Protein AF-A0A9D4SXP1-F1 (afdb_monomer_lite)

pLDDT: mean 72.55, std 22.37, range [32.75, 98.44]

Sequence (225 aa):
MRQQRKPPKERTQSACLQAHQIPDQDAAQSSTVEDSGAGPLAAADLESDLAEMEGGYTSCSPTAGTGALGASGKPAVEVQHLRDVIATQRNEIDRLKYECEVLQEQLLQTKTEMHLSHRENRRLTARLEEKENRTFCIEHFKHSDEDVRAYTGLPTYRHFQALMTYLNPGKNGINVSRSAGIKASGGRRRKLTAENELFLVLQKALDVGQYNWCPHQELQLPFKP

Secondary structure (DSSP, 8-state):
---PPPPPPP--------------------------------------------------------------S-HHHHHHHHHHHHHHHHHHHHHHHHHHHHHHHHHHHHHHHHHHHHHHHHHHHHHHHHHHHHS--GGGGTT-HHHHHHHH--SSHHHHHHHHHHH---GGG-TT-TTTTS---SPPPP-S-HHHHHHHHHHHHHHHHHH--------------

Structure (mmCIF, N/CA/C/O backbone):
data_AF-A0A9D4SXP1-F1
#
_entry.id   AF-A0A9D4SXP1-F1
#
loop_
_atom_site.group_PDB
_atom_site.id
_atom_site.type_symbol
_atom_site.label_atom_id
_atom_site.label_alt_id
_atom_site.label_comp_id
_atom_site.label_asym_id
_atom_site.label_entity_id
_atom_site.label_seq_id
_atom_site.pdbx_PDB_ins_code
_atom_site.Cartn_x
_atom_site.Cartn_y
_atom_site.Cartn_z
_atom_site.occupancy
_atom_site.B_iso_or_equiv
_atom_site.auth_seq_id
_atom_site.auth_comp_id
_atom_site.auth_asym_id
_atom_site.auth_atom_id
_atom_site.pdbx_PDB_model_num
ATOM 1 N N . MET A 1 1 ? 10.977 47.832 36.731 1.00 47.97 1 MET A N 1
ATOM 2 C CA . MET A 1 1 ? 11.425 46.633 37.474 1.00 47.97 1 MET A CA 1
ATOM 3 C C . MET A 1 1 ? 11.179 45.403 36.609 1.00 47.97 1 MET A C 1
ATOM 5 O O . MET A 1 1 ? 10.029 45.121 36.303 1.00 47.97 1 MET A O 1
ATOM 9 N N . ARG A 1 2 ? 12.230 44.735 36.115 1.00 50.56 2 ARG A N 1
ATOM 10 C CA . ARG A 1 2 ? 12.091 43.544 35.258 1.00 50.56 2 ARG A CA 1
ATOM 11 C C . ARG A 1 2 ? 11.957 42.309 36.148 1.00 50.56 2 ARG A C 1
ATOM 13 O O . ARG A 1 2 ? 12.860 42.024 36.927 1.00 50.56 2 ARG A O 1
ATOM 20 N N . GLN A 1 3 ? 10.826 41.612 36.055 1.00 61.59 3 GLN A N 1
ATOM 21 C CA . GLN A 1 3 ? 10.601 40.366 36.785 1.00 61.59 3 GLN A CA 1
ATOM 22 C C . GLN A 1 3 ? 11.514 39.276 36.212 1.00 61.59 3 GLN A C 1
ATOM 24 O O . GLN A 1 3 ? 11.336 38.845 35.073 1.00 61.59 3 GLN A O 1
ATOM 29 N N . GLN A 1 4 ? 12.505 38.847 36.992 1.00 62.75 4 GLN A N 1
ATOM 30 C CA . GLN A 1 4 ? 13.298 37.669 36.660 1.00 62.75 4 GLN A CA 1
ATOM 31 C C . GLN A 1 4 ? 12.460 36.410 36.899 1.00 62.75 4 GLN A C 1
ATOM 33 O O . GLN A 1 4 ? 11.908 36.206 37.981 1.00 62.75 4 GLN A O 1
ATOM 38 N N . ARG A 1 5 ? 12.355 35.560 35.875 1.00 74.56 5 ARG A N 1
ATOM 39 C CA . ARG A 1 5 ? 11.734 34.238 35.987 1.00 74.56 5 ARG A CA 1
ATOM 40 C C . ARG A 1 5 ? 12.749 33.244 36.550 1.00 74.56 5 ARG A C 1
ATOM 42 O O . ARG A 1 5 ? 13.892 33.215 36.108 1.00 74.56 5 ARG A O 1
ATOM 49 N N . LYS A 1 6 ? 12.312 32.433 37.517 1.00 72.38 6 LYS A N 1
ATOM 50 C CA . LYS A 1 6 ? 13.120 31.359 38.115 1.00 72.38 6 LYS A CA 1
ATOM 51 C C . LYS A 1 6 ? 13.314 30.201 37.117 1.00 72.38 6 LYS A C 1
ATOM 53 O O . LYS A 1 6 ? 12.377 29.915 36.367 1.00 72.38 6 LYS A O 1
ATOM 58 N N . PRO A 1 7 ? 14.480 29.530 37.118 1.00 74.88 7 PRO A N 1
ATOM 59 C CA . PRO A 1 7 ? 14.756 28.405 36.229 1.00 74.88 7 PRO A CA 1
ATOM 60 C C . PRO A 1 7 ? 14.003 27.119 36.641 1.00 74.88 7 PRO A C 1
ATOM 62 O O . PRO A 1 7 ? 13.540 27.017 37.784 1.00 74.88 7 PRO A O 1
ATOM 65 N N . PRO A 1 8 ? 13.858 26.138 35.726 1.00 68.19 8 PRO A N 1
ATOM 66 C CA . PRO A 1 8 ? 13.140 24.888 35.978 1.00 68.19 8 PRO A CA 1
ATOM 67 C C . PRO A 1 8 ? 13.909 23.971 36.939 1.00 68.19 8 PRO A C 1
ATOM 69 O O . PRO A 1 8 ? 15.125 23.844 36.838 1.00 68.19 8 PRO A O 1
ATOM 72 N N . LYS A 1 9 ? 13.195 23.294 37.849 1.00 72.56 9 LYS A N 1
ATOM 73 C CA . LYS A 1 9 ? 13.762 22.228 38.691 1.00 72.56 9 LYS A CA 1
ATOM 74 C C . LYS A 1 9 ? 13.985 20.970 37.851 1.00 72.56 9 LYS A C 1
ATOM 76 O O . LYS A 1 9 ? 13.021 20.402 37.339 1.00 72.56 9 LYS A O 1
ATOM 81 N N . GLU A 1 10 ? 15.234 20.526 37.759 1.00 64.81 10 GLU A N 1
ATOM 82 C CA . GLU A 1 10 ? 15.579 19.205 37.239 1.00 64.81 10 GLU A CA 1
ATOM 83 C C . GLU A 1 10 ? 15.002 18.115 38.147 1.00 64.81 10 GLU A C 1
ATOM 85 O O . GLU A 1 10 ? 15.110 18.162 39.374 1.00 64.81 10 GLU A O 1
ATOM 90 N N . ARG A 1 11 ? 14.333 17.142 37.526 1.00 60.41 11 ARG A N 1
ATOM 91 C CA . ARG A 1 11 ? 13.764 15.979 38.199 1.00 60.41 11 ARG A CA 1
ATOM 92 C C . ARG A 1 11 ? 14.786 14.852 38.134 1.00 60.41 11 ARG A C 1
ATOM 94 O O . ARG A 1 11 ? 14.993 14.269 37.074 1.00 60.41 11 ARG A O 1
ATOM 101 N N . THR A 1 12 ? 15.394 14.553 39.274 1.00 53.31 12 THR A N 1
ATOM 102 C CA . THR A 1 12 ? 16.267 13.399 39.494 1.00 53.31 12 THR A CA 1
ATOM 103 C C . THR A 1 12 ? 15.526 12.112 39.122 1.00 53.31 12 THR A C 1
ATOM 105 O O . THR A 1 12 ? 14.466 11.817 39.679 1.00 53.31 12 THR A O 1
ATOM 108 N N . GLN A 1 13 ? 16.054 11.361 38.156 1.00 48.38 13 GLN A N 1
ATOM 109 C CA . GLN A 1 13 ? 15.605 10.002 37.870 1.00 48.38 13 GLN A CA 1
ATOM 110 C C . GLN A 1 13 ? 16.306 9.062 38.855 1.00 48.38 13 GLN A C 1
ATOM 112 O O . GLN A 1 13 ? 17.517 8.869 38.778 1.00 48.38 13 GLN A O 1
ATOM 117 N N . SER A 1 14 ? 15.554 8.510 39.808 1.00 48.44 14 SER A N 1
ATOM 118 C CA . SER A 1 14 ? 16.028 7.398 40.631 1.00 48.44 14 SER A CA 1
ATOM 119 C C . SER A 1 14 ? 16.072 6.133 39.786 1.00 48.44 14 SER A C 1
ATOM 121 O O . SER A 1 14 ? 15.050 5.677 39.275 1.00 48.44 14 SER A O 1
ATOM 123 N N . ALA A 1 15 ? 17.273 5.577 39.674 1.00 47.47 15 ALA A N 1
ATOM 124 C CA . ALA A 1 15 ? 17.520 4.221 39.230 1.00 47.47 15 ALA A CA 1
ATOM 125 C C . ALA A 1 15 ? 16.858 3.222 40.193 1.00 47.47 15 ALA A C 1
ATOM 127 O O . ALA A 1 15 ? 17.024 3.332 41.408 1.00 47.47 15 ALA A O 1
ATOM 128 N N . CYS A 1 16 ? 16.157 2.230 39.645 1.00 40.78 16 CYS A N 1
ATOM 129 C CA . CYS A 1 16 ? 15.854 0.991 40.348 1.00 40.78 16 CYS A CA 1
ATOM 130 C C . CYS A 1 16 ? 16.319 -0.188 39.481 1.00 40.78 16 CYS A C 1
ATOM 132 O O . CYS A 1 16 ? 15.743 -0.488 38.438 1.00 40.78 16 CYS A O 1
ATOM 134 N N . LEU A 1 17 ? 17.456 -0.732 39.914 1.00 41.34 17 LEU A N 1
ATOM 135 C CA . LEU A 1 17 ? 17.942 -2.117 39.871 1.00 41.34 17 LEU A CA 1
ATOM 136 C C . LEU A 1 17 ? 16.862 -3.156 39.484 1.00 41.34 17 LEU A C 1
ATOM 138 O O . LEU A 1 17 ? 15.771 -3.146 40.037 1.00 41.34 17 LEU A O 1
ATOM 142 N N . GLN A 1 18 ? 17.056 -3.921 38.405 1.00 41.59 18 GLN A N 1
ATOM 143 C CA . GLN A 1 18 ? 17.790 -5.200 38.272 1.00 41.59 18 GLN A CA 1
ATOM 144 C C . GLN A 1 18 ? 16.943 -6.466 3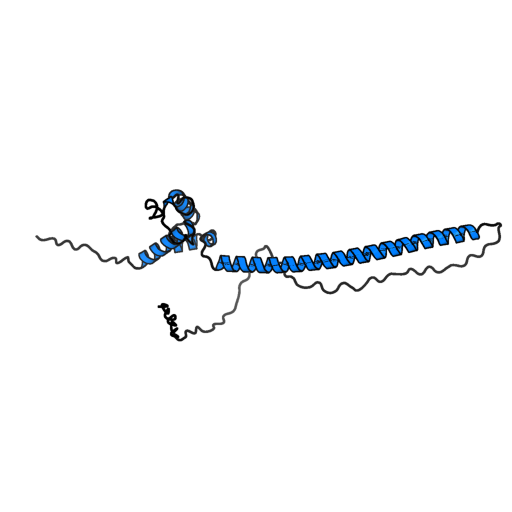8.502 1.00 41.59 18 GLN A C 1
ATOM 146 O O . GLN A 1 18 ? 16.258 -6.607 39.505 1.00 41.59 18 GLN A O 1
ATOM 151 N N . ALA A 1 19 ? 17.184 -7.405 37.576 1.00 37.84 19 ALA A N 1
ATOM 152 C CA . ALA A 1 19 ? 17.156 -8.863 37.689 1.00 37.84 19 ALA A CA 1
ATOM 153 C C . ALA A 1 19 ? 15.799 -9.583 37.789 1.00 37.84 19 ALA A C 1
ATOM 155 O O . ALA A 1 19 ? 15.177 -9.620 38.838 1.00 37.84 19 ALA A O 1
ATOM 156 N N . HIS A 1 20 ? 15.463 -10.328 36.728 1.00 39.47 20 HIS A N 1
ATOM 157 C CA . HIS A 1 20 ? 15.274 -11.774 36.863 1.00 39.47 20 HIS A CA 1
ATOM 158 C C . HIS A 1 20 ? 15.681 -12.509 35.578 1.00 39.47 20 HIS A C 1
ATOM 160 O O . HIS A 1 20 ? 15.214 -12.206 34.484 1.00 39.47 20 HIS A O 1
ATOM 166 N N . GLN A 1 21 ? 16.611 -13.446 35.763 1.00 41.25 21 GLN A N 1
ATO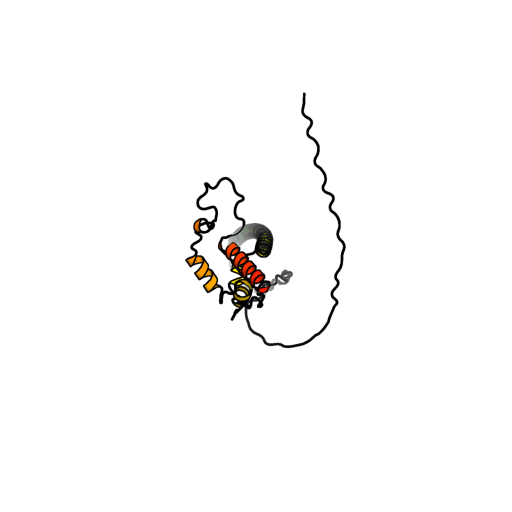M 167 C CA . GLN A 1 21 ? 17.020 -14.501 34.840 1.00 41.25 21 GLN A CA 1
ATOM 168 C C . GLN A 1 21 ? 15.925 -15.575 34.778 1.00 41.25 21 GLN A C 1
ATOM 170 O O . GLN A 1 21 ? 15.333 -15.886 35.812 1.00 41.25 21 GLN A O 1
ATOM 175 N N . ILE A 1 22 ? 15.721 -16.188 33.611 1.00 36.31 22 ILE A N 1
ATOM 176 C CA . ILE A 1 22 ? 15.079 -17.504 33.471 1.00 36.31 22 ILE A CA 1
ATOM 177 C C . ILE A 1 22 ? 15.960 -18.331 32.511 1.00 36.31 22 ILE A C 1
ATOM 179 O O . ILE A 1 22 ? 16.408 -17.770 31.510 1.00 36.31 22 ILE A O 1
ATOM 183 N N . PRO A 1 23 ? 16.277 -19.596 32.850 1.00 46.84 23 PRO A N 1
ATOM 184 C CA . PRO A 1 23 ? 17.309 -20.395 32.192 1.00 46.84 23 PRO A CA 1
ATOM 185 C C . PRO A 1 23 ? 16.832 -21.140 30.940 1.00 46.84 23 PRO A C 1
ATOM 187 O O . PRO A 1 23 ? 15.643 -21.412 30.769 1.00 46.84 23 PRO A O 1
ATOM 190 N N . ASP A 1 24 ? 17.825 -21.512 30.132 1.00 37.34 24 ASP A N 1
ATOM 191 C CA . ASP A 1 24 ? 17.777 -22.444 29.006 1.00 37.34 24 ASP A CA 1
ATOM 192 C C . ASP A 1 24 ? 17.096 -23.776 29.352 1.00 37.34 24 ASP A C 1
ATOM 194 O O . ASP A 1 24 ? 17.393 -24.381 30.386 1.00 37.34 24 ASP A O 1
ATOM 198 N N . GLN A 1 25 ? 16.269 -24.279 28.429 1.00 44.69 25 GLN A N 1
ATOM 199 C CA . GLN A 1 25 ? 16.059 -25.715 28.245 1.00 44.69 25 GLN A CA 1
ATOM 200 C C . GLN A 1 25 ? 15.938 -26.056 26.757 1.00 44.69 25 GLN A C 1
ATOM 202 O O . GLN A 1 25 ? 14.988 -25.668 26.079 1.00 44.69 25 GLN A O 1
ATOM 207 N N . ASP A 1 26 ? 16.917 -26.832 26.301 1.00 37.66 26 ASP A N 1
ATOM 208 C CA . ASP A 1 26 ? 16.871 -27.665 25.109 1.00 37.66 26 ASP A CA 1
ATOM 209 C C . ASP A 1 26 ? 15.858 -28.805 25.290 1.00 37.66 26 ASP A C 1
ATOM 211 O O . ASP A 1 26 ? 15.926 -29.558 26.263 1.00 37.66 26 ASP A O 1
ATOM 215 N N . ALA A 1 27 ? 14.980 -29.007 24.309 1.00 39.28 27 ALA A N 1
ATOM 216 C CA . ALA A 1 27 ? 14.426 -30.323 24.004 1.00 39.28 27 ALA A CA 1
ATOM 217 C C . ALA A 1 27 ? 13.996 -30.370 22.536 1.00 39.28 27 ALA A C 1
ATOM 219 O O . ALA A 1 27 ? 13.114 -29.644 22.081 1.00 39.28 27 ALA A O 1
ATOM 220 N N . ALA A 1 28 ? 14.671 -31.238 21.795 1.00 38.56 28 ALA A N 1
ATOM 221 C CA . ALA A 1 28 ? 14.432 -31.510 20.396 1.00 38.56 28 ALA A CA 1
ATOM 222 C C . ALA A 1 28 ? 13.264 -32.498 20.181 1.00 38.56 28 ALA A C 1
ATOM 224 O O . ALA A 1 28 ? 13.010 -33.365 21.012 1.00 38.56 28 ALA A O 1
ATOM 225 N N . GLN A 1 29 ? 12.721 -32.422 18.959 1.00 35.53 29 GLN A N 1
ATOM 226 C CA . GLN A 1 29 ? 12.161 -33.493 18.115 1.00 35.53 29 GLN A CA 1
ATOM 227 C C . GLN A 1 29 ? 10.634 -33.579 17.896 1.00 35.53 29 GLN A C 1
ATOM 229 O O . GLN A 1 29 ? 9.865 -33.994 18.751 1.00 35.53 29 GLN A O 1
ATOM 234 N N . SER A 1 30 ? 10.307 -33.380 16.609 1.00 32.75 30 SER A N 1
ATOM 235 C CA . SER A 1 30 ? 9.487 -34.249 15.747 1.00 32.75 30 SER A CA 1
ATOM 236 C C . SER A 1 30 ? 7.957 -34.152 15.819 1.00 32.75 30 SER A C 1
ATOM 238 O O . SER A 1 30 ? 7.312 -34.757 16.665 1.00 32.75 30 SER A O 1
ATOM 240 N N . SER A 1 31 ? 7.353 -33.520 14.808 1.00 37.47 31 SER A N 1
ATOM 241 C CA . SER A 1 31 ? 6.565 -34.265 13.810 1.00 37.47 31 SER A CA 1
ATOM 242 C C . SER A 1 31 ? 6.182 -33.383 12.615 1.00 37.47 31 SER A C 1
ATOM 244 O O . SER A 1 31 ? 5.857 -32.207 12.740 1.00 37.47 31 SER A O 1
ATOM 246 N N . THR A 1 32 ? 6.293 -33.993 11.443 1.00 38.25 32 THR A N 1
ATOM 247 C CA . THR A 1 32 ? 5.956 -33.529 10.096 1.00 38.25 32 THR A CA 1
ATOM 248 C C . THR A 1 32 ? 4.490 -33.819 9.777 1.00 38.25 32 THR A C 1
ATOM 250 O O . THR A 1 32 ? 4.118 -34.981 9.913 1.00 38.25 32 THR A O 1
ATOM 253 N N . VAL A 1 33 ? 3.718 -32.855 9.257 1.00 47.25 33 VAL A N 1
ATOM 254 C CA . VAL A 1 33 ? 2.712 -33.061 8.188 1.00 47.25 33 VAL A CA 1
ATOM 255 C C . VAL A 1 33 ? 2.535 -31.733 7.437 1.00 47.25 33 VAL A C 1
ATOM 257 O O . VAL A 1 33 ? 2.428 -30.674 8.049 1.00 47.25 33 VAL A O 1
ATOM 260 N N . GLU A 1 34 ? 2.560 -31.816 6.112 1.00 44.09 34 GLU A N 1
ATOM 261 C CA . GLU A 1 34 ? 2.476 -30.721 5.147 1.00 44.09 34 GLU A CA 1
ATOM 262 C C . GLU A 1 34 ? 1.048 -30.188 4.968 1.00 44.09 34 GLU A C 1
ATOM 264 O O . GLU A 1 34 ? 0.117 -30.989 4.974 1.00 44.09 34 GLU A O 1
ATOM 269 N N . ASP A 1 35 ? 0.885 -28.882 4.706 1.00 37.62 35 ASP A N 1
ATOM 270 C CA . ASP A 1 35 ? -0.104 -28.412 3.721 1.00 37.62 35 ASP A CA 1
ATOM 271 C C . ASP A 1 35 ? 0.178 -26.974 3.221 1.00 37.62 35 ASP A C 1
ATOM 273 O O . ASP A 1 35 ? 0.119 -25.992 3.957 1.00 37.62 35 ASP A O 1
ATOM 277 N N . SER A 1 36 ? 0.546 -26.909 1.943 1.00 43.06 36 SER A N 1
ATOM 278 C CA . SER A 1 36 ? 0.226 -25.926 0.899 1.00 43.06 36 SER A CA 1
ATOM 279 C C . SER A 1 36 ? -0.122 -24.464 1.249 1.00 43.06 36 SER A C 1
ATOM 281 O O . SER A 1 36 ? -1.229 -24.144 1.672 1.00 43.06 36 SER A O 1
ATOM 283 N N . GLY A 1 37 ? 0.727 -23.542 0.770 1.00 37.69 37 GLY A N 1
ATOM 284 C CA . GLY A 1 37 ? 0.237 -22.358 0.047 1.00 37.69 37 GLY A CA 1
ATOM 285 C C . GLY A 1 37 ? 0.817 -21.000 0.456 1.00 37.69 37 GLY A C 1
ATOM 286 O O . GLY A 1 37 ? 0.533 -20.493 1.531 1.00 37.69 37 GLY A O 1
ATOM 287 N N . ALA A 1 38 ? 1.506 -20.372 -0.506 1.00 39.38 38 ALA A N 1
ATOM 288 C CA . ALA A 1 38 ? 1.982 -18.980 -0.551 1.00 39.38 38 ALA A CA 1
ATOM 289 C C . ALA A 1 38 ? 3.351 -18.706 0.103 1.00 39.38 38 ALA A C 1
ATOM 291 O O . ALA A 1 38 ? 3.475 -18.186 1.209 1.00 39.38 38 ALA A O 1
ATOM 292 N N . GLY A 1 39 ? 4.403 -19.028 -0.656 1.00 36.28 39 GLY A N 1
ATOM 293 C CA . GLY A 1 39 ? 5.787 -18.706 -0.326 1.00 36.28 39 GLY A CA 1
ATOM 294 C C . GLY A 1 39 ? 6.099 -17.198 -0.377 1.00 36.28 39 GLY A C 1
ATOM 295 O O . GLY A 1 39 ? 5.559 -16.481 -1.224 1.00 36.28 39 GLY A O 1
ATOM 296 N N . PRO A 1 40 ? 7.012 -16.709 0.480 1.00 44.56 40 PRO A N 1
ATOM 297 C CA . PRO A 1 40 ? 7.617 -15.392 0.350 1.00 44.56 40 PRO A CA 1
ATOM 298 C C . PRO A 1 40 ? 8.694 -15.431 -0.743 1.00 44.56 40 PRO A C 1
ATOM 300 O O . PRO A 1 40 ? 9.600 -16.262 -0.708 1.00 44.56 40 PRO A O 1
ATOM 303 N N . LEU A 1 41 ? 8.608 -14.521 -1.718 1.00 42.28 41 LEU A N 1
ATOM 304 C CA . LEU A 1 41 ? 9.631 -14.342 -2.751 1.00 42.28 41 LEU A CA 1
ATOM 305 C C . LEU A 1 41 ? 10.922 -13.818 -2.106 1.00 42.28 41 LEU A C 1
ATOM 307 O O . LEU A 1 41 ? 11.108 -12.614 -1.910 1.00 42.28 41 LEU A O 1
ATOM 311 N N . ALA A 1 42 ? 11.795 -14.757 -1.747 1.00 40.59 42 ALA A N 1
ATOM 312 C CA . ALA A 1 42 ? 13.170 -14.511 -1.369 1.00 40.59 42 ALA A CA 1
ATOM 313 C C . ALA A 1 42 ? 13.908 -13.897 -2.565 1.00 40.59 42 ALA A C 1
ATOM 315 O O . ALA A 1 42 ? 14.018 -14.493 -3.633 1.00 40.59 42 ALA A O 1
ATOM 316 N N . ALA A 1 43 ? 14.388 -12.672 -2.373 1.00 48.56 43 ALA A N 1
ATOM 317 C CA . ALA A 1 43 ? 15.339 -12.034 -3.261 1.00 48.56 43 ALA A CA 1
ATOM 318 C C . ALA A 1 43 ? 16.725 -12.612 -2.955 1.00 48.56 43 ALA A C 1
ATOM 320 O O . ALA A 1 43 ? 17.398 -12.145 -2.038 1.00 48.56 43 ALA A O 1
ATOM 321 N N . ALA A 1 44 ? 17.113 -13.634 -3.705 1.00 48.94 44 ALA A N 1
ATOM 322 C CA . ALA A 1 44 ? 18.488 -14.081 -3.827 1.00 48.94 44 ALA A CA 1
ATOM 323 C C . ALA A 1 44 ? 18.751 -14.416 -5.300 1.00 48.94 44 ALA A C 1
ATOM 325 O O . ALA A 1 44 ? 17.906 -15.015 -5.960 1.00 48.94 44 ALA A O 1
ATOM 326 N N . ASP A 1 45 ? 19.918 -13.975 -5.760 1.00 44.22 45 ASP A N 1
ATOM 327 C CA . ASP A 1 45 ? 20.671 -14.480 -6.907 1.00 44.22 45 ASP A CA 1
ATOM 328 C C . ASP A 1 45 ? 20.081 -14.297 -8.308 1.00 44.22 45 ASP A C 1
ATOM 330 O O . ASP A 1 45 ? 19.401 -15.170 -8.826 1.00 44.22 45 ASP A O 1
ATOM 334 N N . LEU A 1 46 ? 20.467 -13.194 -8.962 1.00 49.62 46 LEU A N 1
ATOM 335 C CA . LEU A 1 46 ? 20.756 -13.170 -10.404 1.00 49.62 46 LEU A CA 1
ATOM 336 C C . LEU A 1 46 ? 21.898 -12.173 -10.668 1.00 49.62 46 LEU A C 1
ATOM 338 O O . LEU A 1 46 ? 21.711 -11.073 -11.190 1.00 49.62 46 LEU A O 1
ATOM 342 N N . GLU A 1 47 ? 23.091 -12.567 -10.230 1.00 48.62 47 GLU A N 1
ATOM 343 C CA . GLU A 1 47 ? 24.357 -12.158 -10.835 1.00 48.62 47 GLU A CA 1
ATOM 344 C C . GLU A 1 47 ? 24.779 -13.279 -11.799 1.00 48.62 47 GLU A C 1
ATOM 346 O O . GLU A 1 47 ? 24.576 -14.450 -11.492 1.00 48.62 47 GLU A O 1
ATOM 351 N N . SER A 1 48 ? 25.399 -12.905 -12.921 1.00 50.22 48 SER A N 1
ATOM 352 C CA . SER A 1 48 ? 25.962 -13.778 -13.965 1.00 50.22 48 SER A CA 1
ATOM 353 C C . SER A 1 48 ? 24.990 -14.318 -15.020 1.00 50.22 48 SER A C 1
ATOM 355 O O . SER A 1 48 ? 24.591 -15.468 -14.960 1.00 50.22 48 SER A O 1
ATOM 357 N N . ASP A 1 49 ? 24.742 -13.513 -16.057 1.00 40.47 49 ASP A N 1
ATOM 358 C CA . ASP A 1 49 ? 24.597 -14.005 -17.437 1.00 40.47 49 ASP A CA 1
ATOM 359 C C . ASP A 1 49 ? 25.150 -12.931 -18.390 1.00 40.47 49 ASP A C 1
ATOM 361 O O . ASP A 1 49 ? 24.441 -12.088 -18.938 1.00 40.47 49 ASP A O 1
ATOM 365 N N . LEU A 1 50 ? 26.481 -12.902 -18.496 1.00 44.69 50 LEU A N 1
ATOM 366 C CA . LEU A 1 50 ? 27.240 -12.091 -19.458 1.00 44.69 50 LEU A CA 1
ATOM 367 C C . LEU A 1 50 ? 28.370 -12.919 -20.097 1.00 44.69 50 LEU A C 1
ATOM 369 O O . LEU A 1 50 ? 29.451 -12.413 -20.391 1.00 44.69 50 LEU A O 1
ATOM 373 N N . ALA A 1 51 ? 28.124 -14.210 -20.311 1.00 51.31 51 ALA A N 1
ATOM 374 C CA . ALA A 1 51 ? 29.011 -15.082 -21.063 1.00 51.31 51 ALA A CA 1
ATOM 375 C C . ALA A 1 51 ? 28.185 -15.885 -22.074 1.00 51.31 51 ALA A C 1
ATOM 377 O O . ALA A 1 51 ? 27.088 -16.324 -21.760 1.00 51.31 51 ALA A O 1
ATOM 378 N N . GLU A 1 52 ? 28.754 -16.063 -23.266 1.00 50.50 52 GLU A N 1
ATOM 379 C CA . GLU A 1 52 ? 28.249 -16.889 -24.373 1.00 50.50 52 GLU A CA 1
ATOM 380 C C . GLU A 1 52 ? 27.239 -16.225 -25.321 1.00 50.50 52 GLU A C 1
ATOM 382 O O . GLU A 1 52 ? 26.093 -16.630 -25.484 1.00 50.50 52 GLU A O 1
ATOM 387 N N . MET A 1 53 ? 27.744 -15.259 -26.093 1.00 47.50 53 MET A N 1
ATOM 388 C CA . MET A 1 53 ? 27.334 -15.137 -27.493 1.00 47.50 53 MET A CA 1
ATOM 389 C C . MET A 1 53 ? 28.550 -15.436 -28.375 1.00 47.50 53 MET A C 1
ATOM 391 O O . MET A 1 53 ? 29.185 -14.546 -28.938 1.00 47.50 53 MET A O 1
ATOM 395 N N . GLU A 1 54 ? 28.898 -16.724 -28.446 1.00 42.88 54 GLU A N 1
ATOM 396 C CA . GLU A 1 54 ? 29.759 -17.282 -29.490 1.00 42.88 54 GLU A CA 1
ATOM 397 C C . GLU A 1 54 ? 29.054 -17.082 -30.841 1.00 42.88 54 GLU A C 1
ATOM 399 O O . GLU A 1 54 ? 28.205 -17.863 -31.272 1.00 42.88 54 GLU A O 1
ATOM 404 N N . GLY A 1 55 ? 29.370 -15.971 -31.503 1.00 41.88 55 GLY A N 1
ATOM 405 C CA . GLY A 1 55 ? 28.994 -15.732 -32.886 1.00 41.88 55 GLY A CA 1
ATOM 406 C C . GLY A 1 55 ? 29.742 -16.703 -33.792 1.00 41.88 55 GLY A C 1
ATOM 407 O O . GLY A 1 55 ? 30.883 -16.447 -34.173 1.00 41.88 55 GLY A O 1
ATOM 408 N N . GLY A 1 56 ? 29.086 -17.806 -34.154 1.00 44.12 56 GLY A N 1
ATOM 409 C CA . GLY A 1 56 ? 29.523 -18.702 -35.217 1.00 44.12 56 GLY A CA 1
ATOM 410 C C . GLY A 1 56 ? 29.603 -17.954 -36.547 1.00 44.12 56 GLY A C 1
ATOM 411 O O . GLY A 1 56 ? 28.605 -17.786 -37.244 1.00 44.12 56 GLY A O 1
ATOM 412 N N . TYR A 1 57 ? 30.801 -17.505 -36.914 1.00 47.78 57 TYR A N 1
ATOM 413 C CA . TYR A 1 57 ? 31.090 -17.050 -38.265 1.00 47.78 57 TYR A CA 1
ATOM 414 C C . TYR A 1 57 ? 31.283 -18.291 -39.142 1.00 47.78 57 TYR A C 1
ATOM 416 O O . TYR A 1 57 ? 32.323 -18.947 -39.149 1.00 47.78 57 TYR A O 1
ATOM 424 N N . THR A 1 58 ? 30.246 -18.654 -39.890 1.00 50.97 58 THR A N 1
ATOM 425 C CA . THR A 1 58 ? 30.369 -19.627 -40.974 1.00 50.97 58 THR A CA 1
ATOM 426 C C . THR A 1 58 ? 31.335 -19.088 -42.026 1.00 50.97 58 THR A C 1
ATOM 428 O O . THR A 1 58 ? 31.030 -18.159 -42.773 1.00 50.97 58 THR A O 1
ATOM 431 N N . SER A 1 59 ? 32.524 -19.686 -42.045 1.00 53.34 59 SER A N 1
ATOM 432 C CA . SER A 1 59 ? 33.561 -19.550 -43.062 1.00 53.34 59 SER A CA 1
ATOM 433 C C . SER A 1 59 ? 33.045 -20.052 -44.416 1.00 53.34 59 SER A C 1
ATOM 435 O O . SER A 1 59 ? 32.950 -21.257 -44.651 1.00 53.34 59 SER A O 1
ATOM 437 N N . CYS A 1 60 ? 32.700 -19.130 -45.317 1.00 42.00 60 CYS A N 1
ATOM 438 C CA . CYS A 1 60 ? 32.464 -19.436 -46.726 1.00 42.00 60 CYS A CA 1
ATOM 439 C C . CYS A 1 60 ? 33.806 -19.407 -47.467 1.00 42.00 60 CYS A C 1
ATOM 441 O O . CYS A 1 60 ? 34.379 -18.346 -47.713 1.00 42.00 60 CYS A O 1
ATOM 443 N N . SER A 1 61 ? 34.313 -20.585 -47.816 1.00 46.44 61 SER A N 1
ATOM 444 C CA . SER A 1 61 ? 35.481 -20.748 -48.682 1.00 46.44 61 SER A CA 1
ATOM 445 C C . SER A 1 61 ? 35.082 -20.528 -50.152 1.00 46.44 61 SER A C 1
ATOM 447 O O . SER A 1 61 ? 34.069 -21.074 -50.590 1.00 46.44 61 SER A O 1
ATOM 449 N N . PRO A 1 62 ? 35.846 -19.755 -50.950 1.00 52.62 62 PRO A N 1
ATOM 450 C CA . PRO A 1 62 ? 35.539 -19.579 -52.363 1.00 52.62 62 PRO A CA 1
ATOM 451 C C . PRO A 1 62 ? 36.071 -20.770 -53.168 1.00 52.62 62 PRO A C 1
ATOM 453 O O . PRO A 1 62 ? 37.279 -20.987 -53.276 1.00 52.62 62 PRO A O 1
ATOM 456 N N . THR A 1 63 ? 35.159 -21.551 -53.745 1.00 50.00 63 THR A N 1
ATOM 457 C CA . THR A 1 63 ? 35.486 -22.602 -54.713 1.00 50.00 63 THR A CA 1
ATOM 458 C C . THR A 1 63 ? 35.776 -21.968 -56.074 1.00 50.00 63 THR A C 1
ATOM 460 O O . THR A 1 63 ? 34.974 -21.201 -56.604 1.00 50.00 63 THR A O 1
ATOM 463 N N . ALA A 1 64 ? 36.944 -22.282 -56.631 1.00 50.38 64 ALA A N 1
ATOM 464 C CA . ALA A 1 64 ? 37.392 -21.827 -57.938 1.00 50.38 64 ALA A CA 1
ATOM 465 C C . ALA A 1 64 ? 36.487 -22.363 -59.063 1.00 50.38 64 ALA A C 1
ATOM 467 O O . ALA A 1 64 ? 36.326 -23.572 -59.215 1.00 50.38 64 ALA A O 1
ATOM 468 N N . GLY A 1 65 ? 35.942 -21.456 -59.874 1.00 46.97 65 GLY A N 1
ATOM 469 C CA . GLY A 1 65 ? 35.218 -21.764 -61.105 1.00 46.97 65 GLY A CA 1
ATOM 470 C C . GLY A 1 65 ? 35.783 -20.951 -62.264 1.00 46.97 65 GLY A C 1
ATOM 471 O O . GLY A 1 65 ? 35.514 -19.761 -62.395 1.00 46.97 65 GLY A O 1
ATOM 472 N N . THR A 1 66 ? 36.605 -21.597 -63.085 1.00 54.12 66 THR A N 1
ATOM 473 C CA . THR A 1 66 ? 37.168 -21.073 -64.333 1.00 54.12 66 THR A CA 1
ATOM 474 C C . THR A 1 66 ? 36.109 -21.130 -65.440 1.00 54.12 66 THR A C 1
ATOM 476 O O . THR A 1 66 ? 35.596 -22.207 -65.730 1.00 54.12 66 THR A O 1
ATOM 479 N N . GLY A 1 67 ? 35.795 -19.998 -66.083 1.00 43.84 67 GLY A N 1
ATOM 480 C CA . GLY A 1 67 ? 34.815 -19.947 -67.177 1.00 43.84 67 GLY A CA 1
ATOM 481 C C . GLY A 1 67 ? 34.806 -18.630 -67.964 1.00 43.84 67 GLY A C 1
ATOM 482 O O . GLY A 1 67 ? 34.121 -17.687 -67.600 1.00 43.84 67 GLY A O 1
ATOM 483 N N . ALA A 1 68 ? 35.616 -18.610 -69.023 1.00 41.03 68 ALA A N 1
ATOM 484 C CA . ALA A 1 68 ? 35.619 -17.804 -70.253 1.00 41.03 68 ALA A CA 1
ATOM 485 C C . ALA A 1 68 ? 34.654 -16.598 -70.454 1.00 41.03 68 ALA A C 1
ATOM 487 O O . ALA A 1 68 ? 33.443 -16.745 -70.561 1.00 41.03 68 ALA A O 1
ATOM 488 N N . LEU A 1 69 ? 35.283 -15.434 -70.689 1.00 50.06 69 LEU A N 1
ATOM 489 C CA . LEU A 1 69 ? 35.074 -14.453 -71.780 1.00 50.06 69 LEU A CA 1
ATOM 490 C C . LEU A 1 69 ? 33.648 -14.212 -72.330 1.00 50.06 69 LEU A C 1
ATOM 492 O O . LEU A 1 69 ? 33.133 -14.996 -73.122 1.00 50.06 69 LEU A O 1
ATOM 496 N N . GLY A 1 70 ? 33.121 -13.003 -72.080 1.00 42.38 70 GLY A N 1
ATOM 497 C CA . GLY A 1 70 ? 31.973 -12.445 -72.806 1.00 42.38 70 GLY A CA 1
ATOM 498 C C . GLY A 1 70 ? 31.591 -11.010 -72.407 1.00 42.38 70 GLY A C 1
ATOM 499 O O . GLY A 1 70 ? 30.683 -10.818 -71.619 1.00 42.38 70 GLY A O 1
ATOM 500 N N . ALA A 1 71 ? 32.279 -10.023 -72.990 1.00 47.00 71 ALA A N 1
ATOM 501 C CA . ALA A 1 71 ? 31.815 -8.663 -73.319 1.00 47.00 71 ALA A CA 1
ATOM 502 C C . ALA A 1 71 ? 31.180 -7.714 -72.253 1.00 47.00 71 ALA A C 1
ATOM 504 O O . ALA A 1 71 ? 30.089 -7.917 -71.738 1.00 47.00 71 ALA A O 1
ATOM 505 N N . SER A 1 72 ? 31.773 -6.509 -72.200 1.00 51.66 72 SER A N 1
ATOM 506 C CA . SER A 1 72 ? 31.073 -5.208 -72.279 1.00 51.66 72 SER A CA 1
ATOM 507 C C . SER A 1 72 ? 30.586 -4.519 -70.985 1.00 51.66 72 SER A C 1
ATOM 509 O O . SER A 1 72 ? 29.436 -4.612 -70.568 1.00 51.66 72 SER A O 1
ATOM 511 N N . GLY A 1 73 ? 31.461 -3.682 -70.410 1.00 53.62 73 GLY A N 1
ATOM 512 C CA . GLY A 1 73 ? 31.097 -2.303 -70.042 1.00 53.62 73 GLY A CA 1
ATOM 513 C C . GLY A 1 73 ? 30.268 -2.015 -68.780 1.00 53.62 73 GLY A C 1
ATOM 514 O O . GLY A 1 73 ? 29.819 -0.880 -68.650 1.00 53.62 73 GLY A O 1
ATOM 515 N N . LYS A 1 74 ? 30.056 -2.956 -67.846 1.00 59.53 74 LYS A N 1
ATOM 516 C CA . LYS A 1 74 ? 29.222 -2.713 -66.639 1.00 59.53 74 LYS A CA 1
ATOM 517 C C . LYS A 1 74 ? 29.826 -2.904 -65.223 1.00 59.53 74 LYS A C 1
ATOM 519 O O . LYS A 1 74 ? 29.096 -2.620 -64.276 1.00 59.53 74 LYS A O 1
ATOM 524 N N . PRO A 1 75 ? 31.108 -3.267 -64.990 1.00 66.69 75 PRO A N 1
ATOM 525 C CA . PRO A 1 75 ? 31.594 -3.510 -63.621 1.00 66.69 75 PRO A CA 1
ATOM 526 C C . PRO A 1 75 ? 31.667 -2.233 -62.769 1.00 66.69 75 PRO A C 1
ATOM 528 O O . PRO A 1 75 ? 31.509 -2.280 -61.554 1.00 66.69 75 PRO A O 1
ATOM 531 N N . ALA A 1 76 ? 31.870 -1.069 -63.392 1.00 72.69 76 ALA A N 1
ATOM 532 C CA . ALA A 1 76 ? 31.971 0.198 -62.672 1.00 72.69 76 ALA A CA 1
ATOM 533 C C . ALA A 1 76 ? 30.641 0.629 -62.023 1.00 72.69 76 ALA A C 1
ATOM 535 O O . ALA A 1 76 ? 30.652 1.199 -60.935 1.00 72.69 76 ALA A O 1
ATOM 536 N N . VAL A 1 77 ? 29.504 0.336 -62.667 1.00 82.38 77 VAL A N 1
ATOM 537 C CA . VAL A 1 77 ? 28.168 0.711 -62.170 1.00 82.38 77 VAL A CA 1
ATOM 538 C C . VAL A 1 77 ? 27.753 -0.186 -61.005 1.00 82.38 77 VAL A C 1
ATOM 540 O O . VAL A 1 77 ? 27.235 0.304 -60.007 1.00 82.38 77 VAL A O 1
ATOM 543 N N . GLU A 1 78 ? 28.042 -1.483 -61.091 1.00 90.06 78 GLU A N 1
ATOM 544 C CA . GLU A 1 78 ? 27.770 -2.443 -60.017 1.00 90.06 78 GLU A CA 1
ATOM 545 C C . GLU A 1 78 ? 28.648 -2.189 -58.785 1.00 90.06 78 GLU A C 1
ATOM 547 O O . GLU A 1 78 ? 28.146 -2.148 -57.663 1.00 90.06 78 GLU A O 1
ATOM 552 N N . VAL A 1 79 ? 29.941 -1.904 -58.981 1.00 90.44 79 VAL A N 1
ATOM 553 C CA . VAL A 1 79 ? 30.832 -1.510 -57.878 1.00 90.44 79 VAL A CA 1
ATOM 554 C C . VAL A 1 79 ? 30.365 -0.208 -57.224 1.00 90.44 79 VAL A C 1
ATOM 556 O O . VAL A 1 79 ? 30.449 -0.085 -56.003 1.00 90.44 79 VAL A O 1
ATOM 559 N N . GLN A 1 80 ? 29.858 0.758 -57.995 1.00 91.88 80 GLN A N 1
ATOM 560 C CA . GLN A 1 80 ? 29.318 1.989 -57.421 1.00 91.88 80 GLN A CA 1
ATOM 561 C C . GLN A 1 80 ? 28.039 1.727 -56.616 1.00 91.88 80 GLN A C 1
ATOM 563 O O . GLN A 1 80 ? 27.940 2.184 -55.482 1.00 91.88 80 GLN A O 1
ATOM 568 N N . HIS A 1 81 ? 27.119 0.917 -57.141 1.00 93.00 81 HIS A N 1
ATOM 569 C CA . HIS A 1 81 ? 25.905 0.534 -56.425 1.00 93.00 81 HIS A CA 1
ATOM 570 C C . HIS A 1 81 ? 26.210 -0.175 -55.096 1.00 93.00 81 HIS A C 1
ATOM 572 O O . HIS A 1 81 ? 25.636 0.169 -54.065 1.00 93.00 81 HIS A O 1
ATOM 578 N N . LEU A 1 82 ? 27.164 -1.112 -55.083 1.00 94.50 82 LEU A N 1
ATOM 579 C CA . LEU A 1 82 ? 27.584 -1.794 -53.855 1.00 94.50 82 LEU A CA 1
ATOM 580 C C . LEU A 1 82 ? 28.207 -0.834 -52.834 1.00 94.50 82 LEU A C 1
ATOM 582 O O . LEU A 1 82 ? 27.983 -0.995 -51.636 1.00 94.50 82 LEU A O 1
ATOM 586 N N . ARG A 1 83 ? 28.959 0.184 -53.276 1.00 95.19 83 ARG A N 1
ATOM 587 C CA . ARG A 1 83 ? 29.477 1.227 -52.372 1.00 95.19 83 ARG A CA 1
ATOM 588 C C . ARG A 1 83 ? 28.351 2.022 -51.730 1.00 95.19 83 ARG A C 1
ATOM 590 O O . ARG A 1 83 ? 28.419 2.274 -50.529 1.00 95.19 83 ARG A O 1
ATOM 597 N N . ASP A 1 84 ? 27.334 2.381 -52.506 1.00 95.94 84 ASP A N 1
ATOM 598 C CA . ASP A 1 84 ? 26.181 3.124 -52.004 1.00 95.94 84 ASP A CA 1
ATOM 599 C C . ASP A 1 84 ? 25.404 2.272 -50.987 1.00 95.94 84 ASP A C 1
ATOM 601 O O . ASP A 1 84 ? 25.093 2.747 -49.895 1.00 95.94 84 ASP A O 1
ATOM 605 N N . VAL A 1 85 ? 25.196 0.979 -51.269 1.00 97.25 85 VAL A N 1
ATOM 606 C CA . VAL A 1 85 ? 24.583 0.035 -50.318 1.00 97.25 85 VAL A CA 1
ATOM 607 C C . VAL A 1 85 ? 25.410 -0.073 -49.034 1.00 97.25 85 VAL A C 1
ATOM 609 O O . VAL A 1 85 ? 24.861 0.082 -47.946 1.00 97.25 85 VAL A O 1
ATOM 612 N N . ILE A 1 86 ? 26.731 -0.249 -49.126 1.00 97.38 86 ILE A N 1
ATOM 613 C CA . ILE A 1 86 ? 27.614 -0.295 -47.948 1.00 97.38 86 ILE A CA 1
ATOM 614 C C . ILE A 1 86 ? 27.533 1.011 -47.147 1.00 97.38 86 ILE A C 1
ATOM 616 O O . ILE A 1 86 ? 27.506 0.972 -45.918 1.00 97.38 86 ILE A O 1
ATOM 620 N N . ALA A 1 87 ? 27.479 2.166 -47.814 1.00 96.75 87 ALA A N 1
ATOM 621 C CA . ALA A 1 87 ? 27.335 3.454 -47.145 1.00 96.75 87 ALA A CA 1
ATOM 622 C C . ALA A 1 87 ? 25.992 3.557 -46.404 1.00 96.75 87 ALA A C 1
ATOM 624 O O . ALA A 1 87 ? 25.970 3.949 -45.239 1.00 96.75 87 ALA A O 1
ATOM 625 N N . THR A 1 88 ? 24.888 3.136 -47.031 1.00 97.25 88 THR A N 1
ATOM 626 C CA . THR A 1 88 ? 23.569 3.117 -46.373 1.00 97.25 88 THR A CA 1
ATOM 627 C C . THR A 1 88 ? 23.531 2.170 -45.176 1.00 97.25 88 THR A C 1
ATOM 629 O O . THR A 1 88 ? 23.044 2.551 -44.116 1.00 97.25 88 THR A O 1
ATOM 632 N N . GLN A 1 89 ? 24.111 0.974 -45.303 1.00 97.62 89 GLN A N 1
ATOM 633 C CA . GLN A 1 89 ? 24.179 0.003 -44.213 1.00 97.62 89 GLN A CA 1
ATOM 634 C C . GLN A 1 89 ? 25.041 0.503 -43.054 1.00 97.62 89 GLN A C 1
ATOM 636 O O . GLN A 1 89 ? 24.671 0.308 -41.903 1.00 97.62 89 GLN A O 1
ATOM 641 N N . ARG A 1 90 ? 26.163 1.180 -43.332 1.00 97.75 90 ARG A N 1
ATOM 642 C CA . ARG A 1 90 ? 26.989 1.805 -42.287 1.00 97.75 90 ARG A CA 1
ATOM 643 C C . ARG A 1 90 ? 26.209 2.856 -41.506 1.00 97.75 90 ARG A C 1
ATOM 645 O O . ARG A 1 90 ? 26.209 2.803 -40.284 1.00 97.75 90 ARG A O 1
ATOM 652 N N . ASN A 1 91 ? 25.488 3.733 -42.204 1.00 97.81 91 ASN A N 1
ATOM 653 C CA . ASN A 1 91 ? 24.660 4.749 -41.554 1.00 97.81 91 ASN A CA 1
ATOM 654 C C . ASN A 1 91 ? 23.568 4.123 -40.676 1.00 97.81 91 ASN A C 1
ATOM 656 O O . ASN A 1 91 ? 23.315 4.607 -39.577 1.00 97.81 91 ASN A O 1
ATOM 660 N N . GLU A 1 92 ? 22.939 3.039 -41.139 1.00 97.94 92 GLU A N 1
ATOM 661 C CA . GLU A 1 92 ? 21.924 2.342 -40.347 1.00 97.94 92 GLU A CA 1
ATOM 662 C C . GLU A 1 92 ? 22.536 1.627 -39.136 1.00 97.94 92 GLU A C 1
ATOM 664 O O . GLU A 1 92 ? 21.979 1.691 -38.045 1.00 97.94 92 GLU A O 1
ATOM 669 N N . ILE A 1 93 ? 23.715 1.011 -39.282 1.00 98.25 93 ILE A N 1
ATOM 670 C CA . ILE A 1 93 ? 24.453 0.425 -38.155 1.00 98.25 93 ILE A CA 1
ATOM 671 C C . ILE A 1 93 ? 24.766 1.493 -37.104 1.00 98.25 93 ILE A C 1
ATOM 673 O O . ILE A 1 93 ? 24.569 1.250 -35.916 1.00 98.25 93 ILE A O 1
ATOM 677 N N . ASP A 1 94 ? 25.238 2.666 -37.520 1.00 98.19 94 ASP A N 1
ATOM 678 C CA . ASP A 1 94 ? 25.582 3.745 -36.593 1.00 98.19 94 ASP A CA 1
ATOM 679 C C . ASP A 1 94 ? 24.336 4.310 -35.899 1.00 98.19 94 ASP A C 1
ATOM 681 O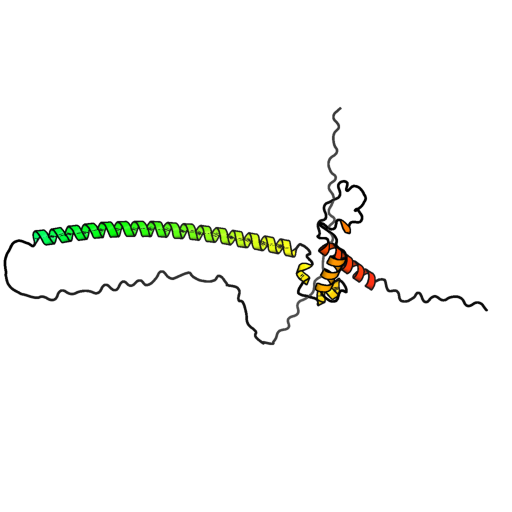 O . ASP A 1 94 ? 24.352 4.550 -34.691 1.00 98.19 94 ASP A O 1
ATOM 685 N N . ARG A 1 95 ? 23.220 4.431 -36.628 1.00 98.44 95 ARG A N 1
ATOM 686 C CA . ARG A 1 95 ? 21.926 4.816 -36.058 1.00 98.44 95 ARG A CA 1
ATOM 687 C C . ARG A 1 95 ? 21.435 3.807 -35.019 1.00 98.44 95 ARG A C 1
ATOM 689 O O . ARG A 1 95 ? 21.051 4.209 -33.924 1.00 98.44 95 ARG A O 1
ATOM 696 N N . LEU A 1 96 ? 21.447 2.516 -35.350 1.00 98.19 96 LEU A N 1
ATOM 697 C CA . LEU A 1 96 ? 20.991 1.460 -34.445 1.00 98.19 96 LEU A CA 1
ATOM 698 C C . LEU A 1 96 ? 21.884 1.358 -33.206 1.00 98.19 96 LEU A C 1
ATOM 700 O O . LEU A 1 96 ? 21.380 1.153 -32.107 1.00 98.19 96 LEU A O 1
ATOM 704 N N . LYS A 1 97 ? 23.200 1.548 -33.352 1.00 98.19 97 LYS A N 1
ATOM 705 C CA . LYS A 1 97 ? 24.120 1.622 -32.207 1.00 98.19 97 LYS A CA 1
ATOM 706 C C . LYS A 1 97 ? 23.760 2.767 -31.269 1.00 98.19 97 LYS A C 1
ATOM 708 O O . LYS A 1 97 ? 23.655 2.540 -30.069 1.00 98.19 97 LYS A O 1
ATOM 713 N N . TYR A 1 98 ? 23.517 3.955 -31.818 1.00 98.31 98 TYR A N 1
ATOM 714 C CA . TYR A 1 98 ? 23.092 5.105 -31.027 1.00 98.31 98 TYR A CA 1
ATOM 715 C C . TYR A 1 98 ? 21.773 4.835 -30.286 1.00 98.31 98 TYR A C 1
ATOM 717 O O . TYR A 1 98 ? 21.650 5.130 -29.100 1.00 98.31 98 TYR A O 1
ATOM 725 N N . GLU A 1 99 ? 20.792 4.222 -30.951 1.00 98.25 99 GLU A N 1
ATOM 726 C CA . GLU A 1 99 ? 19.517 3.869 -30.319 1.00 98.25 99 GLU A CA 1
ATOM 727 C C . GLU A 1 99 ? 19.692 2.837 -29.193 1.00 98.25 99 GLU A C 1
ATOM 729 O O . GLU A 1 99 ? 19.114 2.995 -28.117 1.00 98.25 99 GLU A O 1
ATOM 734 N N . CYS A 1 100 ? 20.546 1.829 -29.392 1.00 98.06 100 CYS A N 1
ATOM 735 C CA . CYS A 1 100 ? 20.903 0.868 -28.350 1.00 98.06 100 CYS A CA 1
ATOM 736 C C . CYS A 1 100 ? 21.541 1.543 -27.129 1.00 98.06 100 CYS A C 1
ATOM 738 O O . CYS A 1 100 ? 21.182 1.205 -26.003 1.00 98.06 100 CYS A O 1
ATOM 740 N N . GLU A 1 101 ? 22.453 2.497 -27.330 1.00 98.25 101 GLU A N 1
ATOM 741 C CA . GLU A 1 101 ? 23.088 3.247 -26.236 1.00 98.25 101 GLU A CA 1
ATOM 742 C C . GLU A 1 101 ? 22.055 4.051 -25.433 1.00 98.25 101 GLU A C 1
ATOM 744 O O . GLU A 1 101 ? 22.018 3.967 -24.204 1.00 98.25 101 GLU A O 1
ATOM 749 N N . VAL A 1 102 ? 21.151 4.758 -26.120 1.00 98.38 102 VAL A N 1
ATOM 750 C CA . VAL A 1 102 ? 20.076 5.531 -25.476 1.00 98.38 102 VAL A CA 1
ATOM 751 C C . VAL A 1 102 ? 19.134 4.624 -24.683 1.00 98.38 102 VAL A C 1
ATOM 753 O O . VAL A 1 102 ? 18.789 4.928 -23.540 1.00 98.38 102 VAL A O 1
ATOM 756 N N . LEU A 1 103 ? 18.720 3.493 -25.259 1.00 98.12 103 LEU A N 1
ATOM 757 C CA . LEU A 1 103 ? 17.837 2.544 -24.578 1.00 98.12 103 LEU A CA 1
ATOM 758 C C . LEU A 1 103 ? 18.511 1.909 -23.356 1.00 98.12 103 LEU A C 1
ATOM 760 O O . LEU A 1 103 ? 17.860 1.725 -22.327 1.00 98.12 103 LEU A O 1
ATOM 764 N N . GLN A 1 104 ? 19.808 1.604 -23.435 1.00 98.19 104 GLN A N 1
ATOM 765 C CA . GLN A 1 104 ? 20.572 1.097 -22.294 1.00 98.19 104 GLN A CA 1
ATOM 766 C C . GLN A 1 104 ? 20.644 2.120 -21.159 1.00 98.19 104 GLN A C 1
ATOM 768 O O . GLN A 1 104 ? 20.457 1.755 -19.995 1.00 98.19 104 GLN A O 1
ATOM 773 N N . GLU A 1 105 ? 20.856 3.397 -21.482 1.00 98.12 105 GLU A N 1
ATOM 774 C CA . GLU A 1 105 ? 20.856 4.469 -20.487 1.00 98.12 105 GLU A CA 1
ATOM 775 C C . GLU A 1 105 ? 19.485 4.601 -19.808 1.00 98.12 105 GLU A C 1
ATOM 777 O O . GLU A 1 105 ? 19.399 4.626 -18.579 1.00 98.12 105 GLU A O 1
ATOM 782 N N . GLN A 1 106 ? 18.400 4.602 -20.586 1.00 98.00 106 GLN A N 1
ATOM 783 C CA . GLN A 1 106 ? 17.035 4.671 -20.054 1.00 98.00 106 GLN A CA 1
ATOM 784 C C . GLN A 1 106 ? 16.688 3.468 -19.172 1.00 98.00 106 GLN A C 1
ATOM 786 O O . GLN A 1 106 ? 16.045 3.623 -18.128 1.00 98.00 106 GLN A O 1
ATOM 791 N N . LEU A 1 107 ? 17.126 2.268 -19.563 1.00 98.06 107 LEU A N 1
ATOM 792 C CA . LEU A 1 107 ? 16.943 1.052 -18.774 1.00 98.06 107 LEU A CA 1
ATOM 793 C C . LEU A 1 107 ? 17.664 1.189 -17.433 1.00 98.06 107 LEU A C 1
ATOM 795 O O . LEU A 1 107 ? 17.066 0.934 -16.385 1.00 98.06 107 LEU A O 1
ATOM 799 N N . LEU A 1 108 ? 18.919 1.647 -17.447 1.00 98.31 108 LEU A N 1
ATOM 800 C CA . LEU A 1 108 ? 19.687 1.870 -16.228 1.00 98.31 108 LEU A CA 1
ATOM 801 C C . LEU A 1 108 ? 18.992 2.887 -15.315 1.00 98.31 108 LEU A C 1
ATOM 803 O O . LEU A 1 108 ? 18.770 2.591 -14.141 1.00 98.31 108 LEU A O 1
ATOM 807 N N . GLN A 1 109 ? 18.589 4.041 -15.851 1.00 98.06 109 GLN A N 1
ATOM 808 C CA . GLN A 1 109 ? 17.881 5.080 -15.097 1.00 98.06 109 GLN A CA 1
ATOM 809 C C . GLN A 1 109 ? 16.601 4.525 -14.458 1.00 98.06 109 GLN A C 1
ATOM 811 O O . GLN A 1 109 ? 16.455 4.554 -13.234 1.00 98.06 109 GLN A O 1
ATOM 816 N N . THR A 1 110 ? 15.735 3.896 -15.252 1.00 97.19 110 THR A N 1
ATOM 817 C CA . THR A 1 110 ? 14.472 3.316 -14.771 1.00 97.19 110 THR A CA 1
ATOM 818 C C . THR A 1 110 ? 14.712 2.257 -13.693 1.00 97.19 110 THR A C 1
ATOM 820 O O . THR A 1 110 ? 14.028 2.228 -12.669 1.00 97.19 110 THR A O 1
ATOM 823 N N . LYS A 1 111 ? 15.724 1.400 -13.874 1.00 97.94 111 LYS A N 1
ATOM 824 C CA . LYS A 1 111 ? 16.097 0.380 -12.889 1.00 97.94 111 LYS A CA 1
ATOM 825 C C . LYS A 1 111 ? 16.527 1.021 -11.568 1.00 97.94 111 LYS A C 1
ATOM 827 O O . LYS A 1 111 ? 16.115 0.556 -10.504 1.00 97.94 111 LYS A O 1
ATOM 832 N N . THR A 1 112 ? 17.308 2.101 -11.610 1.00 97.94 112 THR A N 1
ATOM 833 C CA . THR A 1 112 ? 17.717 2.815 -10.390 1.00 97.94 112 THR A CA 1
ATOM 834 C C . THR A 1 112 ? 16.529 3.451 -9.668 1.00 97.94 112 THR A C 1
ATOM 836 O O . THR A 1 112 ? 16.398 3.285 -8.454 1.00 97.94 112 THR A O 1
ATOM 839 N N . GLU A 1 113 ? 15.614 4.093 -10.396 1.00 98.06 113 GLU A N 1
ATOM 840 C CA . GLU A 1 113 ? 14.400 4.691 -9.830 1.00 98.06 113 GLU A CA 1
ATOM 841 C C . GLU A 1 113 ? 13.492 3.638 -9.195 1.00 98.06 113 GLU A C 1
ATOM 843 O O . GLU A 1 113 ? 13.023 3.809 -8.066 1.00 98.06 113 GLU A O 1
ATOM 848 N N . MET A 1 114 ? 13.309 2.504 -9.874 1.00 98.00 114 MET A N 1
ATOM 849 C CA . MET A 1 114 ? 12.563 1.364 -9.352 1.00 98.00 114 MET A CA 1
ATOM 850 C C . MET A 1 114 ? 13.168 0.861 -8.035 1.00 98.00 114 MET A C 1
ATOM 852 O O . MET A 1 114 ? 12.438 0.652 -7.065 1.00 98.00 114 MET A O 1
ATOM 856 N N . HIS A 1 115 ? 14.493 0.705 -7.954 1.00 97.75 115 HIS A N 1
ATOM 857 C CA . HIS A 1 115 ? 15.152 0.266 -6.722 1.00 97.75 115 HIS A CA 1
ATOM 858 C C . HIS A 1 115 ? 14.995 1.273 -5.574 1.00 97.75 115 HIS A C 1
ATOM 860 O O . HIS A 1 115 ? 14.740 0.867 -4.436 1.00 97.75 115 HIS A O 1
ATOM 866 N N . LEU A 1 116 ? 15.111 2.574 -5.853 1.00 98.06 116 LEU A N 1
ATOM 867 C CA . LEU A 1 116 ? 14.905 3.626 -4.854 1.00 98.06 116 LEU A CA 1
ATOM 868 C C . LEU A 1 116 ? 13.463 3.637 -4.339 1.00 98.06 116 LEU A C 1
ATOM 870 O O . LEU A 1 116 ? 13.240 3.662 -3.126 1.00 98.06 116 LEU A O 1
ATOM 874 N N . SER A 1 117 ? 12.496 3.551 -5.251 1.00 97.50 117 SER A N 1
ATOM 875 C CA . SER A 1 117 ? 11.073 3.484 -4.924 1.00 97.50 117 SER A CA 1
ATOM 876 C C . SER A 1 117 ? 10.747 2.249 -4.083 1.00 97.50 117 SER A C 1
ATOM 878 O O . SER A 1 117 ? 10.115 2.356 -3.031 1.00 97.50 117 SER A O 1
ATOM 880 N N . HIS A 1 118 ? 11.258 1.076 -4.471 1.00 97.44 118 HIS A N 1
ATOM 881 C CA . HIS A 1 118 ? 11.039 -0.170 -3.732 1.00 97.44 118 HIS A CA 1
ATOM 882 C C . HIS A 1 118 ? 11.629 -0.121 -2.322 1.00 97.44 118 HIS A C 1
ATOM 884 O O . HIS A 1 118 ? 11.007 -0.573 -1.359 1.00 97.44 118 HIS A O 1
ATOM 890 N N . ARG A 1 119 ? 12.818 0.474 -2.173 1.00 97.69 119 ARG A N 1
ATOM 891 C CA . ARG A 1 119 ? 13.448 0.686 -0.866 1.00 97.69 119 ARG A CA 1
ATOM 892 C C . ARG A 1 119 ? 12.594 1.580 0.029 1.00 97.69 119 ARG A C 1
ATOM 894 O O . ARG A 1 119 ? 12.407 1.257 1.202 1.00 97.69 119 ARG A O 1
ATOM 901 N N . GLU A 1 120 ? 12.088 2.687 -0.504 1.00 97.56 120 GLU A N 1
ATOM 902 C CA . GLU A 1 120 ? 11.248 3.605 0.263 1.00 97.56 120 GLU A CA 1
ATOM 903 C C . GLU A 1 120 ? 9.910 2.966 0.637 1.00 97.56 120 GLU A C 1
ATOM 905 O O . GLU A 1 120 ? 9.479 3.080 1.784 1.00 97.56 120 GLU A O 1
ATOM 910 N N . ASN A 1 121 ? 9.299 2.215 -0.281 1.00 97.12 121 ASN A N 1
ATOM 911 C CA . ASN A 1 121 ? 8.079 1.465 -0.012 1.00 97.12 121 ASN A CA 1
ATOM 912 C C . ASN A 1 121 ? 8.288 0.477 1.146 1.00 97.12 121 ASN A C 1
ATOM 914 O O . ASN A 1 121 ? 7.589 0.560 2.151 1.00 97.12 121 ASN A O 1
ATOM 918 N N . ARG A 1 122 ? 9.337 -0.357 1.090 1.00 97.38 122 ARG A N 1
ATOM 919 C CA . ARG A 1 122 ? 9.691 -1.273 2.191 1.00 97.38 122 ARG A CA 1
ATOM 920 C C . ARG A 1 122 ? 9.867 -0.545 3.524 1.00 97.38 122 ARG A C 1
ATOM 922 O O . ARG A 1 122 ? 9.367 -1.001 4.549 1.00 97.38 122 ARG A O 1
ATOM 929 N N . ARG A 1 123 ? 10.551 0.603 3.519 1.00 97.56 123 ARG A N 1
ATOM 930 C CA . ARG A 1 123 ? 10.775 1.412 4.725 1.00 97.56 123 ARG A CA 1
ATOM 931 C C . ARG A 1 123 ? 9.467 1.962 5.300 1.00 97.56 123 ARG A C 1
ATOM 933 O O . ARG A 1 123 ? 9.297 1.987 6.519 1.00 97.56 123 ARG A O 1
ATOM 940 N N . LEU A 1 124 ? 8.566 2.442 4.446 1.00 96.88 124 LEU A N 1
ATOM 941 C CA . LEU A 1 124 ? 7.267 2.968 4.860 1.00 96.88 124 LEU A CA 1
ATOM 942 C C . LEU A 1 124 ? 6.357 1.859 5.381 1.00 96.88 124 LEU A C 1
ATOM 944 O O . LEU A 1 124 ? 5.756 2.048 6.435 1.00 96.88 124 LEU A O 1
ATOM 948 N N . THR A 1 125 ? 6.320 0.712 4.707 1.00 95.56 125 THR A N 1
ATOM 949 C CA . THR A 1 125 ? 5.549 -0.465 5.124 1.00 95.56 125 THR A CA 1
ATOM 950 C C . THR A 1 125 ? 6.008 -0.962 6.490 1.00 95.56 125 THR A C 1
ATOM 952 O O . THR A 1 125 ? 5.196 -1.016 7.405 1.00 95.56 125 THR A O 1
ATOM 955 N N . ALA A 1 126 ? 7.317 -1.139 6.705 1.00 93.94 126 ALA A N 1
ATOM 956 C CA . ALA A 1 126 ? 7.852 -1.510 8.020 1.00 93.94 126 ALA A CA 1
ATOM 957 C C . ALA A 1 126 ? 7.487 -0.491 9.119 1.00 93.94 126 ALA A C 1
ATOM 959 O O . ALA A 1 126 ? 7.193 -0.850 10.257 1.00 93.94 126 ALA A O 1
ATOM 960 N N . ARG A 1 127 ? 7.466 0.808 8.788 1.00 93.56 127 ARG A N 1
ATOM 961 C CA . ARG A 1 127 ? 7.065 1.862 9.732 1.00 93.56 127 ARG A CA 1
ATOM 962 C C . ARG A 1 127 ? 5.560 1.859 10.018 1.00 93.56 127 ARG A C 1
ATOM 964 O O . ARG A 1 127 ? 5.158 2.302 11.095 1.00 93.56 127 ARG A O 1
ATOM 971 N N . LEU A 1 128 ? 4.731 1.460 9.057 1.00 90.12 128 LEU A N 1
ATOM 972 C CA . LEU A 1 128 ? 3.292 1.299 9.256 1.00 90.12 128 LEU A CA 1
ATOM 973 C C . LEU A 1 128 ? 3.017 0.087 10.139 1.00 90.12 128 LEU A C 1
ATOM 975 O O . LEU A 1 128 ? 2.370 0.263 11.164 1.00 90.12 128 LEU A O 1
ATOM 979 N N . GLU A 1 129 ? 3.619 -1.061 9.838 1.00 88.69 129 GLU A N 1
ATOM 980 C CA . GLU A 1 129 ? 3.526 -2.274 10.658 1.00 88.69 129 GLU A CA 1
ATOM 981 C C . GLU A 1 129 ? 3.994 -2.018 12.097 1.00 88.69 129 GLU A C 1
ATOM 983 O O . GLU A 1 129 ? 3.311 -2.367 13.056 1.00 88.69 129 GLU A O 1
ATOM 988 N N . GLU A 1 130 ? 5.119 -1.319 12.287 1.00 88.38 130 GLU A N 1
ATOM 989 C CA . GLU A 1 130 ? 5.590 -0.944 13.624 1.00 88.38 130 GLU A CA 1
ATOM 990 C C . GLU A 1 130 ? 4.569 -0.072 14.372 1.00 88.38 130 GLU A C 1
ATOM 992 O O . GLU A 1 130 ? 4.374 -0.224 15.582 1.00 88.38 130 GLU A O 1
ATOM 997 N N . LYS A 1 131 ? 3.918 0.869 13.679 1.00 84.75 131 LYS A N 1
ATOM 998 C CA . LYS A 1 131 ? 2.883 1.710 14.288 1.00 84.75 131 LYS A CA 1
ATOM 999 C C . LYS A 1 131 ? 1.639 0.904 14.628 1.00 84.75 131 LYS A C 1
ATOM 1001 O O . LYS A 1 131 ? 1.130 1.083 15.730 1.00 84.75 131 LYS A O 1
ATOM 1006 N N . GLU A 1 132 ? 1.184 0.051 13.719 1.00 83.06 132 GLU A N 1
ATOM 1007 C CA . GLU A 1 132 ? 0.016 -0.810 13.901 1.00 83.06 132 GLU A CA 1
ATOM 1008 C C . GLU A 1 132 ? 0.228 -1.763 15.078 1.00 83.06 132 GLU A C 1
ATOM 1010 O O . GLU A 1 132 ? -0.600 -1.795 15.985 1.00 83.06 132 GLU A O 1
ATOM 1015 N N . ASN A 1 133 ? 1.399 -2.395 15.170 1.00 79.06 133 ASN A N 1
ATOM 1016 C CA . ASN A 1 133 ? 1.761 -3.286 16.276 1.00 79.06 133 ASN A CA 1
ATOM 1017 C C . ASN A 1 133 ? 1.863 -2.563 17.630 1.00 79.06 133 ASN A C 1
ATOM 1019 O O . ASN A 1 133 ? 1.625 -3.158 18.679 1.00 79.06 133 ASN A O 1
ATOM 1023 N N . ARG A 1 134 ? 2.205 -1.269 17.639 1.00 80.44 134 ARG A N 1
ATOM 1024 C CA . ARG A 1 134 ? 2.242 -0.451 18.866 1.00 80.44 134 ARG A CA 1
ATOM 1025 C C . ARG A 1 134 ? 0.868 0.079 19.275 1.00 80.44 134 ARG A C 1
ATOM 1027 O O . ARG A 1 134 ? 0.705 0.503 20.421 1.00 80.44 134 ARG A O 1
ATOM 1034 N N . THR A 1 135 ? -0.102 0.125 18.365 1.00 81.62 135 THR A N 1
ATOM 1035 C CA . THR A 1 135 ? -1.447 0.628 18.652 1.00 81.62 135 THR A CA 1
ATOM 1036 C C . THR A 1 135 ? -2.411 -0.515 18.903 1.00 81.62 135 THR A C 1
ATOM 1038 O O . THR A 1 135 ? -2.660 -1.333 18.029 1.00 81.62 135 THR A O 1
ATOM 1041 N N . PHE A 1 136 ? -3.018 -0.534 20.089 1.00 85.06 136 PHE A N 1
ATOM 1042 C CA . PHE A 1 136 ? -4.105 -1.465 20.365 1.00 85.06 136 PHE A CA 1
ATOM 1043 C C . PHE A 1 136 ? -5.250 -1.269 19.358 1.00 85.06 136 PHE A C 1
ATOM 1045 O O . PHE A 1 136 ? -5.772 -0.156 19.216 1.00 85.06 136 PHE A O 1
ATOM 1052 N N . CYS A 1 137 ? -5.650 -2.357 18.701 1.00 87.31 137 CYS A N 1
ATOM 1053 C CA . CYS A 1 137 ? -6.752 -2.390 17.756 1.00 87.31 137 CYS A CA 1
ATOM 1054 C C . CYS A 1 137 ? -7.541 -3.685 17.937 1.00 87.31 137 CYS A C 1
ATOM 1056 O O . CYS A 1 137 ? -6.973 -4.772 17.829 1.00 87.31 137 CYS A O 1
ATOM 1058 N N . ILE A 1 138 ? -8.849 -3.580 18.188 1.00 89.69 138 ILE A N 1
ATOM 1059 C CA . ILE A 1 138 ? -9.699 -4.767 18.335 1.00 89.69 138 ILE A CA 1
ATOM 1060 C C . ILE A 1 138 ? -9.725 -5.625 17.059 1.00 89.69 138 ILE A C 1
ATOM 1062 O O . ILE A 1 138 ? -9.935 -6.831 17.110 1.00 89.69 138 ILE A O 1
ATOM 1066 N N . GLU A 1 139 ? -9.454 -5.011 15.911 1.00 88.50 139 GLU A N 1
ATOM 1067 C CA . GLU A 1 139 ? -9.422 -5.670 14.609 1.00 88.50 139 GLU A CA 1
ATOM 1068 C C . GLU A 1 139 ? -8.439 -6.846 14.559 1.00 88.50 139 GLU A C 1
ATOM 1070 O O . GLU A 1 139 ? -8.679 -7.799 13.823 1.00 88.50 139 GLU A O 1
ATOM 1075 N N . HIS A 1 140 ? -7.387 -6.834 15.386 1.00 87.75 140 HIS A N 1
ATOM 1076 C CA . HIS A 1 140 ? -6.444 -7.951 15.497 1.00 87.75 140 HIS A CA 1
ATOM 1077 C C . HIS A 1 140 ? -7.103 -9.235 16.039 1.00 87.75 140 HIS A C 1
ATOM 1079 O O . HIS A 1 140 ? -6.619 -10.327 15.767 1.00 87.75 140 HIS A O 1
ATOM 1085 N N . PHE A 1 141 ? -8.236 -9.127 16.742 1.00 89.25 141 PHE A N 1
ATOM 1086 C CA . PHE A 1 141 ? -8.980 -10.261 17.302 1.00 89.25 141 PHE A CA 1
ATOM 1087 C C . PHE A 1 141 ? -10.116 -10.756 16.396 1.00 89.25 141 PHE A C 1
ATOM 1089 O O . PHE A 1 141 ? -10.841 -11.677 16.762 1.00 89.25 141 PHE A O 1
ATOM 1096 N N . LYS A 1 142 ? -10.284 -10.181 15.197 1.00 90.31 142 LYS A N 1
ATOM 1097 C CA . LYS A 1 142 ? -11.347 -10.560 14.245 1.00 90.31 142 LYS A CA 1
ATOM 1098 C C . LYS A 1 142 ? -11.382 -12.044 13.897 1.00 90.31 142 LYS A C 1
ATOM 1100 O O . LYS A 1 142 ? -12.443 -12.565 13.567 1.00 90.31 142 LYS A O 1
ATOM 1105 N N . HIS A 1 143 ? -10.221 -12.687 13.932 1.00 91.62 143 HIS A N 1
ATOM 1106 C CA . HIS A 1 143 ? -10.040 -14.083 13.550 1.00 91.62 143 HIS A CA 1
ATOM 1107 C C . HIS A 1 143 ? -9.874 -15.019 14.756 1.00 91.62 143 HIS A C 1
ATOM 1109 O O . HIS A 1 143 ? -9.674 -16.212 14.560 1.00 91.62 143 HIS A O 1
ATOM 1115 N N . SER A 1 144 ? -9.979 -14.500 15.986 1.00 92.75 144 SER A N 1
ATOM 1116 C CA . SER A 1 144 ? -9.826 -15.273 17.220 1.00 92.75 144 SER A CA 1
ATOM 1117 C C . SER A 1 144 ? -11.015 -15.039 18.150 1.00 92.75 144 SER A C 1
ATOM 1119 O O . SER A 1 144 ? -11.017 -14.161 19.016 1.00 92.75 144 SER A O 1
ATOM 1121 N N . ASP A 1 145 ? -12.058 -15.849 17.970 1.00 93.94 145 ASP A N 1
ATOM 1122 C CA . ASP A 1 145 ? -13.223 -15.835 18.861 1.00 93.94 145 ASP A CA 1
ATOM 1123 C C . ASP A 1 145 ? -12.866 -16.275 20.290 1.00 93.94 145 ASP A C 1
ATOM 1125 O O . ASP A 1 145 ? -13.539 -15.882 21.245 1.00 93.94 145 ASP A O 1
ATOM 1129 N N . GLU A 1 146 ? -11.801 -17.066 20.445 1.00 94.06 146 GLU A N 1
ATOM 1130 C CA . GLU A 1 146 ? -11.263 -17.461 21.746 1.00 94.06 146 GLU A CA 1
ATOM 1131 C C . GLU A 1 146 ? -10.737 -16.251 22.521 1.00 94.06 146 GLU A C 1
ATOM 1133 O O . GLU A 1 146 ? -11.170 -16.026 23.653 1.00 94.06 146 GLU A O 1
ATOM 1138 N N . ASP A 1 147 ? -9.905 -15.415 21.896 1.00 92.56 147 ASP A N 1
ATOM 1139 C CA . ASP A 1 147 ? -9.371 -14.213 22.541 1.00 92.56 147 ASP A CA 1
ATOM 1140 C C . ASP A 1 147 ? -10.480 -13.210 22.862 1.00 92.56 147 ASP A C 1
ATOM 1142 O O . ASP A 1 147 ? -10.515 -12.635 23.951 1.00 92.56 147 ASP A O 1
ATOM 1146 N N . VAL A 1 148 ? -11.438 -13.020 21.946 1.00 92.81 148 VAL A N 1
ATOM 1147 C CA . VAL A 1 148 ? -12.594 -12.152 22.214 1.00 92.81 148 VAL A CA 1
ATOM 1148 C C . VAL A 1 148 ? -13.361 -12.644 23.434 1.00 92.81 148 VAL A C 1
ATOM 1150 O O . VAL A 1 148 ? -13.727 -11.833 24.289 1.00 92.81 148 VAL A O 1
ATOM 1153 N N . ARG A 1 149 ? -13.578 -13.954 23.562 1.00 93.88 149 ARG A N 1
ATOM 1154 C CA . ARG A 1 149 ? -14.258 -14.534 24.722 1.00 93.88 149 ARG A CA 1
ATOM 1155 C C . ARG A 1 149 ? -13.448 -14.388 25.996 1.00 93.88 149 ARG A C 1
ATOM 1157 O O . ARG A 1 149 ? -14.021 -14.013 27.016 1.00 93.88 149 ARG A O 1
ATOM 1164 N N . ALA A 1 150 ? -12.146 -14.635 25.939 1.00 91.38 150 ALA A N 1
ATOM 1165 C CA . ALA A 1 150 ? -11.257 -14.499 27.083 1.00 91.38 150 ALA A CA 1
ATOM 1166 C C . ALA A 1 150 ? -11.232 -13.056 27.610 1.00 91.38 150 ALA A C 1
ATOM 1168 O O . ALA A 1 150 ? -11.365 -12.834 28.812 1.00 91.38 150 ALA A O 1
ATOM 1169 N N . TYR A 1 151 ? -11.131 -12.069 26.716 1.00 92.44 151 TYR A N 1
ATOM 1170 C CA . TYR A 1 151 ? -11.012 -10.665 27.103 1.00 92.44 151 TYR A CA 1
ATOM 1171 C C . TYR A 1 151 ? -12.342 -9.959 27.334 1.00 92.44 151 TYR A C 1
ATOM 1173 O O . TYR A 1 151 ? -12.386 -9.017 28.108 1.00 92.44 151 TYR A O 1
ATOM 1181 N N . THR A 1 152 ? -13.431 -10.344 26.673 1.00 92.81 152 THR A N 1
ATOM 1182 C CA . THR A 1 152 ? -14.702 -9.593 26.757 1.00 92.81 152 THR A CA 1
ATOM 1183 C C . THR A 1 152 ? -15.864 -10.406 27.297 1.00 92.81 152 THR A C 1
ATOM 1185 O O . THR A 1 152 ? -16.933 -9.845 27.538 1.00 92.81 152 THR A O 1
ATOM 1188 N N . GLY A 1 153 ? -15.683 -11.715 27.496 1.00 92.94 153 GLY A N 1
ATOM 1189 C CA . GLY A 1 153 ? -16.750 -12.631 27.897 1.00 92.94 153 GLY A CA 1
ATOM 1190 C C . GLY A 1 153 ? -17.795 -12.860 26.801 1.00 92.94 153 GLY A C 1
ATOM 1191 O O . GLY A 1 153 ? -18.719 -13.649 26.993 1.00 92.94 153 GLY A O 1
ATOM 1192 N N . LEU A 1 154 ? -17.672 -12.190 25.649 1.00 93.44 154 LEU A N 1
ATOM 1193 C CA . LEU A 1 154 ? -18.587 -12.342 24.527 1.00 93.44 154 LEU A CA 1
ATOM 1194 C C . LEU A 1 154 ? -18.221 -13.583 23.701 1.00 93.44 154 LEU A C 1
ATOM 1196 O O . LEU A 1 154 ? -17.041 -13.863 23.522 1.00 93.44 154 LEU A O 1
ATOM 1200 N N . PRO A 1 155 ? -19.196 -14.321 23.138 1.00 94.31 155 PRO A N 1
ATOM 1201 C CA . PRO A 1 155 ? -18.906 -15.600 22.489 1.00 94.31 155 PRO A CA 1
ATOM 1202 C C . PRO A 1 155 ? -17.993 -15.512 21.262 1.00 94.31 155 PRO A C 1
ATOM 1204 O O . PRO A 1 155 ? -17.201 -16.429 21.048 1.00 94.31 155 PRO A O 1
ATOM 1207 N N . THR A 1 156 ? -18.161 -14.455 20.455 1.00 95.69 156 THR A N 1
ATOM 1208 C CA . THR A 1 156 ? -17.458 -14.231 19.181 1.00 95.69 156 THR A CA 1
ATOM 1209 C C . THR A 1 156 ? -17.306 -12.740 18.886 1.00 95.69 156 THR A C 1
ATOM 1211 O O . THR A 1 156 ? -18.073 -11.914 19.402 1.00 95.69 156 THR A O 1
ATOM 1214 N N . TYR A 1 157 ? -16.395 -12.384 17.978 1.00 94.94 157 TYR A N 1
ATOM 1215 C CA . TYR A 1 157 ? -16.213 -10.997 17.524 1.00 94.94 157 TYR A CA 1
ATOM 1216 C C . TYR A 1 157 ? -17.504 -10.402 16.918 1.00 94.94 157 TYR A C 1
ATOM 1218 O O . TYR A 1 157 ? -17.819 -9.224 17.101 1.00 94.94 157 TYR A O 1
ATOM 1226 N N . ARG A 1 158 ? -18.341 -11.231 16.282 1.00 95.38 158 ARG A N 1
ATOM 1227 C CA . ARG A 1 158 ? -19.652 -10.804 15.759 1.00 95.38 158 ARG A CA 1
ATOM 1228 C C . ARG A 1 158 ? -20.597 -10.303 16.858 1.00 95.38 158 ARG A C 1
ATOM 1230 O O . ARG A 1 158 ? -21.345 -9.355 16.625 1.00 95.38 158 ARG A O 1
ATOM 1237 N N . HIS A 1 159 ? -20.570 -10.901 18.051 1.00 96.19 159 HIS A N 1
ATOM 1238 C CA . HIS A 1 159 ? -21.383 -10.425 19.176 1.00 96.19 159 HIS A CA 1
ATOM 1239 C C . HIS A 1 159 ? -20.889 -9.069 19.681 1.00 96.19 159 HIS A C 1
ATOM 1241 O O . HIS A 1 159 ? -21.704 -8.204 20.001 1.00 96.19 159 HIS A O 1
ATOM 1247 N N . PHE A 1 160 ? -19.571 -8.852 19.680 1.00 95.00 160 PHE A N 1
ATOM 1248 C CA . PHE A 1 160 ? -18.997 -7.541 19.971 1.00 95.00 160 PHE A CA 1
ATOM 1249 C C . PHE A 1 160 ? -19.487 -6.478 18.974 1.00 95.00 160 PHE A C 1
ATOM 1251 O O . PHE A 1 160 ? -19.951 -5.412 19.381 1.00 95.00 160 PHE A O 1
ATOM 1258 N N . GLN A 1 161 ? -19.475 -6.777 17.672 1.00 95.06 161 GLN A N 1
ATOM 1259 C CA . GLN A 1 161 ? -19.997 -5.857 16.654 1.00 95.06 161 GLN A CA 1
ATOM 1260 C C . GLN A 1 161 ? -21.502 -5.588 16.802 1.00 95.06 161 GLN A C 1
ATOM 1262 O O . GLN A 1 161 ? -21.953 -4.450 16.641 1.00 95.06 161 GLN A O 1
ATOM 1267 N N . ALA A 1 162 ? -22.290 -6.614 17.135 1.00 96.12 162 ALA A N 1
ATOM 1268 C CA . ALA A 1 162 ? -23.718 -6.460 17.397 1.00 96.12 162 ALA A CA 1
ATOM 1269 C C . ALA A 1 162 ? -23.968 -5.536 18.601 1.00 96.12 162 ALA A C 1
ATOM 1271 O O . ALA A 1 162 ? -24.809 -4.640 18.523 1.00 96.12 162 ALA A O 1
ATOM 1272 N N . LEU A 1 163 ? -23.183 -5.686 19.674 1.00 94.31 163 LEU A N 1
ATOM 1273 C CA . LEU A 1 163 ? -23.216 -4.790 20.829 1.00 94.31 163 LEU A CA 1
ATOM 1274 C C . LEU A 1 163 ? -22.845 -3.353 20.439 1.00 94.31 163 LEU A C 1
ATOM 1276 O O . LEU A 1 163 ? -23.529 -2.415 20.844 1.00 94.31 163 LEU A O 1
ATOM 1280 N N . MET A 1 164 ? -21.813 -3.166 19.612 1.00 93.19 164 MET A N 1
ATOM 1281 C CA . MET A 1 164 ? -21.425 -1.839 19.123 1.00 93.19 164 MET A CA 1
ATOM 1282 C C . MET A 1 164 ? -22.543 -1.163 18.328 1.00 93.19 164 MET A C 1
ATOM 1284 O O . MET A 1 164 ? -22.822 0.023 18.507 1.00 93.19 164 MET A O 1
ATOM 1288 N N . THR A 1 165 ? -23.214 -1.940 17.481 1.00 94.50 165 THR A N 1
ATOM 1289 C CA . THR A 1 165 ? -24.345 -1.476 16.674 1.00 94.50 165 THR A CA 1
ATOM 1290 C C . THR A 1 165 ? -25.523 -1.086 17.562 1.00 94.50 165 THR A C 1
ATOM 1292 O O . THR A 1 165 ? -26.109 -0.022 17.371 1.00 94.50 165 THR A O 1
ATOM 1295 N N . TYR A 1 166 ? -25.828 -1.906 18.571 1.00 94.81 166 TYR A N 1
ATOM 1296 C CA . TYR A 1 166 ? -26.879 -1.632 19.548 1.00 94.81 166 TYR A CA 1
ATOM 1297 C C . TYR A 1 166 ? -26.610 -0.354 20.355 1.00 94.81 166 TYR A C 1
ATOM 1299 O O . TYR A 1 166 ? -27.505 0.471 20.520 1.00 94.81 166 TYR A O 1
ATOM 1307 N N . LEU A 1 167 ? -25.372 -0.161 20.823 1.00 91.56 167 LEU A N 1
ATOM 1308 C CA . LEU A 1 167 ? -24.976 1.037 21.570 1.00 91.56 167 LEU A CA 1
ATOM 1309 C C . LEU A 1 167 ? -25.018 2.307 20.716 1.00 91.56 167 LEU A C 1
ATOM 1311 O O . LEU A 1 167 ? -25.163 3.398 21.267 1.00 91.56 167 LEU A O 1
ATOM 1315 N N . ASN A 1 168 ? -24.869 2.171 19.394 1.00 91.88 168 ASN A N 1
ATOM 1316 C CA . ASN A 1 168 ? -24.863 3.264 18.427 1.00 91.88 168 ASN A CA 1
ATOM 1317 C C . ASN A 1 168 ? -24.054 4.481 18.924 1.00 91.88 168 ASN A C 1
ATOM 1319 O O . ASN A 1 168 ? -24.602 5.574 19.123 1.00 91.88 168 ASN A O 1
ATOM 1323 N N . PRO A 1 169 ? -22.736 4.321 19.138 1.00 86.44 169 PRO A N 1
ATOM 1324 C CA . PRO A 1 169 ? -21.896 5.363 19.726 1.00 86.44 169 PRO A CA 1
ATOM 1325 C C . PRO A 1 169 ? -21.859 6.657 18.895 1.00 86.44 169 PRO A C 1
ATOM 1327 O O . PRO A 1 169 ? -21.483 7.714 19.411 1.00 86.44 169 PRO A O 1
ATOM 1330 N N . GLY A 1 170 ? -22.272 6.608 17.627 1.00 85.50 170 GLY A N 1
ATOM 1331 C CA . GLY A 1 170 ? -22.174 7.720 16.694 1.00 85.50 170 GLY A CA 1
ATOM 1332 C C . GLY A 1 170 ? -20.721 8.043 16.343 1.00 85.50 170 GLY A C 1
ATOM 1333 O O . GLY A 1 170 ? -19.766 7.432 16.835 1.00 85.50 170 GLY A O 1
ATOM 1334 N N . LYS A 1 171 ? -20.525 9.043 15.480 1.00 82.75 171 LYS A N 1
ATOM 1335 C CA . LYS A 1 171 ? -19.180 9.456 15.060 1.00 82.75 171 LYS A CA 1
ATOM 1336 C C . LYS A 1 171 ? -18.361 9.886 16.278 1.00 82.75 171 LYS A C 1
ATOM 1338 O O . LYS A 1 171 ? -18.813 10.715 17.060 1.00 82.75 171 LYS A O 1
ATOM 1343 N N . ASN A 1 172 ? -17.159 9.334 16.437 1.00 76.44 172 ASN A N 1
ATOM 1344 C CA . ASN A 1 172 ? -16.268 9.592 17.577 1.00 76.44 172 ASN A CA 1
ATOM 1345 C C . ASN A 1 172 ? -16.880 9.293 18.958 1.00 76.44 172 ASN A C 1
ATOM 1347 O O . ASN A 1 172 ? -16.401 9.838 19.951 1.00 76.44 172 ASN A O 1
ATOM 1351 N N . GLY A 1 173 ? -17.920 8.456 19.048 1.00 79.31 173 GLY A N 1
ATOM 1352 C CA . GLY A 1 173 ? -18.539 8.086 20.322 1.00 79.31 173 GLY A CA 1
ATOM 1353 C C . GLY A 1 173 ? -19.290 9.222 21.018 1.00 79.31 173 GLY A C 1
ATOM 1354 O O . GLY A 1 173 ? -19.293 9.276 22.251 1.00 79.31 173 GLY A O 1
ATOM 1355 N N . ILE A 1 174 ? -19.859 10.158 20.253 1.00 81.69 174 ILE A N 1
ATOM 1356 C CA . ILE A 1 174 ? -20.621 11.300 20.777 1.00 81.69 174 ILE A CA 1
ATOM 1357 C C . ILE A 1 174 ? -21.835 10.834 21.589 1.00 81.69 174 ILE A C 1
ATOM 1359 O O . ILE A 1 174 ? -22.064 11.372 22.666 1.00 81.69 174 ILE A O 1
ATOM 1363 N N . ASN A 1 175 ? -22.557 9.808 21.135 1.00 82.81 175 ASN A N 1
ATOM 1364 C CA . ASN A 1 175 ? -23.811 9.369 21.763 1.00 82.81 175 ASN A CA 1
ATOM 1365 C C . ASN A 1 175 ? -23.592 8.638 23.093 1.00 82.81 175 ASN A C 1
ATOM 1367 O O . ASN A 1 175 ? -24.479 8.595 23.936 1.00 82.81 175 ASN A O 1
ATOM 1371 N N . VAL A 1 176 ? -22.397 8.082 23.288 1.00 79.75 176 VAL A N 1
ATOM 1372 C CA . VAL A 1 176 ? -22.001 7.343 24.499 1.00 79.75 176 VAL A CA 1
ATOM 1373 C C . VAL A 1 176 ? -21.029 8.144 25.372 1.00 79.75 176 VAL A C 1
ATOM 1375 O O . VAL A 1 176 ? -20.515 7.651 26.376 1.00 79.75 176 VAL A O 1
ATOM 1378 N N . SER A 1 177 ? -20.748 9.401 25.008 1.00 74.38 177 SER A N 1
ATOM 1379 C CA . SER A 1 177 ? -19.914 10.280 25.823 1.00 74.38 177 SER A CA 1
ATOM 1380 C C . SER A 1 177 ? -20.658 10.728 27.072 1.00 74.38 177 SER A C 1
ATOM 1382 O O . SER A 1 177 ? -21.703 11.361 26.968 1.00 74.38 177 SER A O 1
ATOM 1384 N N . ARG A 1 178 ? -20.052 10.575 28.256 1.00 66.44 178 ARG A N 1
ATOM 1385 C CA . ARG A 1 178 ? -20.578 11.198 29.491 1.00 66.44 178 ARG A CA 1
ATOM 1386 C C . ARG A 1 178 ? -20.663 12.728 29.409 1.00 66.44 178 ARG A C 1
ATOM 1388 O O . ARG A 1 178 ? -21.360 13.341 30.204 1.00 66.44 178 ARG A O 1
ATOM 1395 N N . SER A 1 179 ? -19.947 13.349 28.468 1.00 62.72 179 SER A N 1
ATOM 1396 C CA . SER A 1 179 ? -19.989 14.796 28.228 1.00 62.72 179 SER A CA 1
ATOM 1397 C C . SER A 1 179 ? -21.065 15.241 27.229 1.00 62.72 179 SER A C 1
ATOM 1399 O O . SER A 1 179 ? -21.151 16.436 26.948 1.00 62.72 179 SER A O 1
ATOM 1401 N N . ALA A 1 180 ? -21.869 14.324 26.678 1.00 56.28 180 ALA A N 1
ATOM 1402 C CA . ALA A 1 180 ? -22.960 14.640 25.757 1.00 56.28 180 ALA A CA 1
ATOM 1403 C C . ALA A 1 180 ? -24.097 15.366 26.502 1.00 56.28 180 ALA A C 1
ATOM 1405 O O . ALA A 1 180 ? -25.062 14.762 26.948 1.00 56.28 180 ALA A O 1
ATOM 1406 N N . GLY A 1 181 ? -23.938 16.673 26.707 1.00 54.53 181 GLY A N 1
ATOM 1407 C CA . GLY A 1 181 ? -24.904 17.521 27.415 1.00 54.53 181 GLY A CA 1
ATOM 1408 C C . GLY A 1 181 ? -24.281 18.759 28.060 1.00 54.53 181 GLY A C 1
ATOM 1409 O O . GLY A 1 181 ? -24.951 19.773 28.235 1.00 54.53 181 GLY A O 1
ATOM 1410 N N . ILE A 1 182 ? -22.975 18.731 28.337 1.00 56.19 182 ILE A N 1
ATOM 1411 C CA . ILE A 1 182 ? -22.224 19.888 28.830 1.00 56.19 182 ILE A CA 1
ATOM 1412 C C . ILE A 1 182 ? -21.440 20.427 27.640 1.00 56.19 182 ILE A C 1
ATOM 1414 O O . ILE A 1 182 ? -20.653 19.685 27.051 1.00 56.19 182 ILE A O 1
ATOM 1418 N N . LYS A 1 183 ? -21.690 21.689 27.249 1.00 54.09 183 LYS A N 1
ATOM 1419 C CA . LYS A 1 183 ? -20.999 22.383 26.143 1.00 54.09 183 LYS A CA 1
ATOM 1420 C C . LYS A 1 183 ? -19.532 21.957 26.126 1.00 54.09 183 LYS A C 1
ATOM 1422 O O . LYS A 1 183 ? -18.828 22.187 27.105 1.00 54.09 183 LYS A O 1
ATOM 1427 N N . ALA A 1 184 ? -19.113 21.285 25.054 1.00 57.81 184 ALA A N 1
ATOM 1428 C CA . ALA A 1 184 ? -17.823 20.615 24.961 1.00 57.81 184 ALA A CA 1
ATOM 1429 C C . ALA A 1 184 ? -16.675 21.638 24.945 1.00 57.81 184 ALA A C 1
ATOM 1431 O O . ALA A 1 184 ? -16.117 21.964 23.901 1.00 57.81 184 ALA A O 1
ATOM 1432 N N . SER A 1 185 ? -16.327 22.187 26.106 1.00 51.03 185 SER A N 1
ATOM 1433 C CA . SER A 1 185 ? -15.198 23.090 26.257 1.00 51.03 185 SER A CA 1
ATOM 1434 C C . SER A 1 185 ? -13.913 22.266 26.339 1.00 51.03 185 SER A C 1
ATOM 1436 O O . SER A 1 185 ? -13.588 21.699 27.379 1.00 51.03 185 SER A O 1
ATOM 1438 N N . GLY A 1 186 ? -13.187 22.187 25.224 1.00 53.03 186 GLY A N 1
ATOM 1439 C CA . GLY A 1 186 ? -11.720 22.108 25.216 1.00 53.03 186 GLY A CA 1
ATOM 1440 C C . GLY A 1 186 ? -11.041 20.892 25.863 1.00 53.03 186 GLY A C 1
ATOM 1441 O O . GLY A 1 186 ? -9.912 21.023 26.326 1.00 53.03 186 GLY A O 1
ATOM 1442 N N . GLY A 1 187 ? -11.680 19.721 25.905 1.00 62.53 187 GLY A N 1
ATOM 1443 C CA . GLY A 1 187 ? -11.043 18.491 26.394 1.00 62.53 187 GLY A CA 1
ATOM 1444 C C . GLY A 1 187 ? -10.009 17.895 25.424 1.00 62.53 187 GLY A C 1
ATOM 1445 O O . GLY A 1 187 ? -10.068 18.105 24.210 1.00 62.53 187 GLY A O 1
ATOM 1446 N N . ARG A 1 188 ? -9.066 17.101 25.957 1.00 63.59 188 ARG A N 1
ATOM 1447 C CA . ARG A 1 188 ? -8.105 16.307 25.168 1.00 63.59 188 ARG A CA 1
ATOM 1448 C C . ARG A 1 188 ? -8.866 15.423 24.175 1.00 63.59 188 ARG A C 1
ATOM 1450 O O . ARG A 1 188 ? -9.786 14.710 24.568 1.00 63.59 188 ARG A O 1
ATOM 1457 N N . ARG A 1 189 ? -8.471 15.452 22.897 1.00 66.38 189 ARG A N 1
ATOM 1458 C CA . ARG A 1 189 ? -9.060 14.586 21.862 1.00 66.38 189 ARG A CA 1
ATOM 1459 C C . ARG A 1 189 ? -8.940 13.116 22.274 1.00 66.38 189 ARG A C 1
ATOM 1461 O O . ARG A 1 189 ? -7.893 12.711 22.791 1.00 66.38 189 ARG A O 1
ATOM 1468 N N . ARG A 1 190 ? -10.001 12.337 22.035 1.00 70.88 190 ARG A N 1
ATOM 1469 C CA . ARG A 1 190 ? -9.982 10.882 22.227 1.00 70.88 190 ARG A CA 1
ATOM 1470 C C . ARG A 1 190 ? -8.893 10.286 21.344 1.00 70.88 190 ARG A C 1
ATOM 1472 O O . ARG A 1 190 ? -8.776 10.651 20.177 1.00 70.88 190 ARG A O 1
ATOM 1479 N N . LYS A 1 191 ? -8.055 9.440 21.939 1.00 80.88 191 LYS A N 1
ATOM 1480 C CA . LYS A 1 191 ? -6.955 8.762 21.240 1.00 80.88 191 LYS A CA 1
ATOM 1481 C C . LYS A 1 191 ? -7.376 7.417 20.657 1.00 80.88 191 LYS A C 1
ATOM 1483 O O . LYS A 1 191 ? -6.663 6.890 19.815 1.00 80.88 191 LYS A O 1
ATOM 1488 N N . LEU A 1 192 ? -8.491 6.876 21.136 1.00 84.94 192 LEU A N 1
ATOM 1489 C CA . LEU A 1 192 ? -9.009 5.568 20.777 1.00 84.94 192 LEU A CA 1
ATOM 1490 C C . LEU A 1 192 ? -10.372 5.725 20.101 1.00 84.94 192 LEU A C 1
ATOM 1492 O O . LEU A 1 192 ? -11.079 6.716 20.306 1.00 84.94 192 LEU A O 1
ATOM 1496 N N . THR A 1 193 ? -10.714 4.749 19.267 1.00 89.06 193 THR A N 1
ATOM 1497 C CA . THR A 1 193 ? -12.058 4.608 18.706 1.00 89.06 193 THR A CA 1
ATOM 1498 C C . THR A 1 193 ? -13.021 4.134 19.795 1.00 89.06 193 THR A C 1
ATOM 1500 O O . THR A 1 193 ? -12.601 3.530 20.781 1.00 89.06 193 THR A O 1
ATOM 1503 N N . ALA A 1 194 ? -14.322 4.385 19.617 1.00 89.50 194 ALA A N 1
ATOM 1504 C CA . ALA A 1 194 ? -15.341 3.923 20.566 1.00 89.50 194 ALA A CA 1
ATOM 1505 C C . ALA A 1 194 ? -15.329 2.389 20.731 1.00 89.50 194 ALA A C 1
ATOM 1507 O O . ALA A 1 194 ? -15.567 1.885 21.824 1.00 89.50 194 ALA A O 1
ATOM 1508 N N . GLU A 1 195 ? -14.993 1.663 19.663 1.00 91.19 195 GLU A N 1
ATOM 1509 C CA . GLU A 1 195 ? -14.819 0.208 19.667 1.00 91.19 195 GLU A CA 1
ATOM 1510 C C . GLU A 1 195 ? -13.656 -0.228 20.561 1.00 91.19 195 GLU A C 1
ATOM 1512 O O . GLU A 1 195 ? -13.851 -1.020 21.481 1.00 91.19 195 GLU A O 1
ATOM 1517 N N . ASN A 1 196 ? -12.465 0.341 20.355 1.00 91.88 196 ASN A N 1
ATOM 1518 C CA . ASN A 1 196 ? -11.295 0.011 21.167 1.00 91.88 196 ASN A CA 1
ATOM 1519 C C . ASN A 1 196 ? -11.504 0.398 22.640 1.00 91.88 196 ASN A C 1
ATOM 1521 O O . ASN A 1 196 ? -11.081 -0.330 23.534 1.00 91.88 196 ASN A O 1
ATOM 1525 N N . GLU A 1 197 ? -12.174 1.524 22.909 1.00 90.50 197 GLU A N 1
ATOM 1526 C CA . GLU A 1 197 ? -12.534 1.925 24.273 1.00 90.50 197 GLU A CA 1
ATOM 1527 C C . GLU A 1 197 ? -13.484 0.915 24.925 1.00 90.50 197 GLU A C 1
ATOM 1529 O O . GLU A 1 197 ? -13.229 0.499 26.056 1.00 90.50 197 GLU A O 1
ATOM 1534 N N . LEU A 1 198 ? -14.546 0.489 24.229 1.00 91.69 198 LEU A N 1
ATOM 1535 C CA . LEU A 1 198 ? -15.478 -0.495 24.776 1.00 91.69 198 LEU A CA 1
ATOM 1536 C C . LEU A 1 198 ? -14.773 -1.816 25.082 1.00 91.69 198 LEU A C 1
ATOM 1538 O O . LEU A 1 198 ? -14.990 -2.372 26.154 1.00 91.69 198 LEU A O 1
ATOM 1542 N N . PHE A 1 199 ? -13.925 -2.300 24.174 1.00 93.44 199 PHE A N 1
ATOM 1543 C CA . PHE A 1 199 ? -13.195 -3.548 24.385 1.00 93.44 199 PHE A CA 1
ATOM 1544 C C . PHE A 1 199 ? -12.357 -3.505 25.665 1.00 93.44 199 PHE A C 1
ATOM 1546 O O . PHE A 1 199 ? -12.487 -4.381 26.517 1.00 93.44 199 PHE A O 1
ATOM 1553 N N . LEU A 1 200 ? -11.562 -2.446 25.847 1.00 92.06 200 LEU A N 1
ATOM 1554 C CA . LEU A 1 200 ? -10.732 -2.278 27.042 1.00 92.06 200 LEU A CA 1
ATOM 1555 C C . LEU A 1 200 ? -11.573 -2.137 28.319 1.00 92.06 200 LEU A C 1
ATOM 1557 O O . LEU A 1 200 ? -11.159 -2.586 29.387 1.00 92.06 200 LEU A O 1
ATOM 1561 N N . VAL A 1 201 ? -12.757 -1.522 28.231 1.00 91.12 201 VAL A N 1
ATOM 1562 C CA . VAL A 1 201 ? -13.696 -1.432 29.359 1.00 91.12 201 VAL A CA 1
ATOM 1563 C C . VAL A 1 201 ? -14.253 -2.807 29.726 1.00 91.12 201 VAL A C 1
ATOM 1565 O O . VAL A 1 201 ? -14.300 -3.123 30.913 1.00 91.12 201 VAL A O 1
ATOM 1568 N N . LEU A 1 202 ? -14.648 -3.623 28.743 1.00 92.00 202 LEU A N 1
ATOM 1569 C CA . LEU A 1 202 ? -15.142 -4.984 28.976 1.00 92.00 202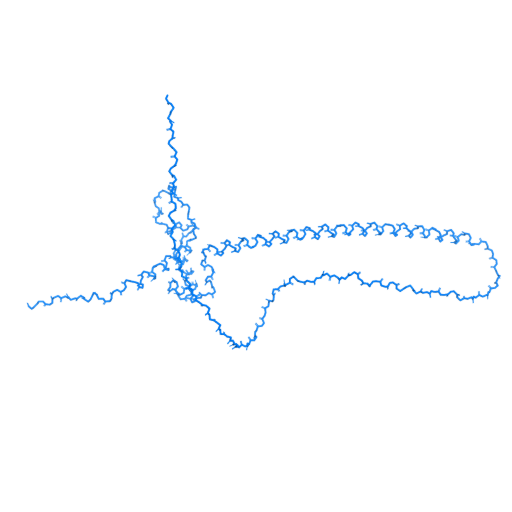 LEU A CA 1
ATOM 1570 C C . LEU A 1 202 ? -14.054 -5.867 29.589 1.00 92.00 202 LEU A C 1
ATOM 1572 O O . LEU A 1 202 ? -14.298 -6.496 30.615 1.00 92.00 202 LEU A O 1
ATOM 1576 N N . GLN A 1 203 ? -12.841 -5.811 29.039 1.00 90.94 203 GLN A N 1
ATOM 1577 C CA . GLN A 1 203 ? -11.667 -6.473 29.604 1.00 90.94 203 GLN A CA 1
ATOM 1578 C C . GLN A 1 203 ? -11.436 -6.077 31.054 1.00 90.94 203 GLN A C 1
ATOM 1580 O O . GLN A 1 203 ? -11.347 -6.931 31.935 1.00 90.94 203 GLN A O 1
ATOM 1585 N N . LYS A 1 204 ? -11.443 -4.772 31.342 1.00 90.12 204 LYS A N 1
ATOM 1586 C CA . LYS A 1 204 ? -11.245 -4.307 32.711 1.00 90.12 204 LYS A CA 1
ATOM 1587 C C . LYS A 1 204 ? -12.373 -4.740 33.651 1.00 90.12 204 LYS A C 1
ATOM 1589 O O . LYS A 1 204 ? -12.109 -5.006 34.821 1.00 90.12 204 LYS A O 1
ATOM 1594 N N . ALA A 1 205 ? -13.614 -4.784 33.172 1.00 87.56 205 ALA A N 1
ATOM 1595 C CA . ALA A 1 205 ? -14.762 -5.220 33.962 1.00 87.56 205 ALA A CA 1
ATOM 1596 C C . ALA A 1 205 ? -14.683 -6.715 34.315 1.00 87.56 205 ALA A C 1
ATOM 1598 O O . ALA A 1 205 ? -15.009 -7.084 35.442 1.00 87.56 205 ALA A O 1
ATOM 1599 N N . LEU A 1 206 ? -14.202 -7.551 33.392 1.00 87.38 206 LEU A N 1
ATOM 1600 C CA . LEU A 1 206 ? -13.970 -8.978 33.626 1.00 87.38 206 LEU A CA 1
ATOM 1601 C C . LEU A 1 206 ? -12.843 -9.231 34.615 1.00 87.38 206 LEU A C 1
ATOM 1603 O O . LEU A 1 206 ? -13.042 -9.993 35.560 1.00 87.38 206 LEU A O 1
ATOM 1607 N N . ASP A 1 207 ? -11.717 -8.533 34.462 1.00 81.19 207 ASP A N 1
ATOM 1608 C CA . ASP A 1 207 ? -10.602 -8.635 35.406 1.00 81.19 207 ASP A CA 1
ATOM 1609 C C . ASP A 1 207 ? -11.067 -8.300 36.830 1.00 81.19 207 ASP A C 1
ATOM 1611 O O . ASP A 1 207 ? -10.777 -9.019 37.779 1.00 81.19 207 ASP A O 1
ATOM 1615 N N . VAL A 1 208 ? -11.844 -7.223 37.002 1.00 73.94 208 VAL A N 1
ATOM 1616 C CA . VAL A 1 208 ? -12.363 -6.819 38.322 1.00 73.94 208 VAL A CA 1
ATOM 1617 C C . VAL A 1 208 ? -13.398 -7.815 38.856 1.00 73.94 208 VAL A C 1
ATOM 1619 O O . VAL A 1 208 ? -13.455 -8.047 40.065 1.00 73.94 208 VAL A O 1
ATOM 1622 N N . GLY A 1 209 ? -14.190 -8.428 37.975 1.00 62.47 209 GLY A N 1
ATOM 1623 C CA . GLY A 1 209 ? -15.138 -9.481 38.330 1.00 62.47 209 GLY A CA 1
ATOM 1624 C C . GLY A 1 209 ? -14.462 -10.733 38.893 1.00 62.47 209 GLY A C 1
ATOM 1625 O O . GLY A 1 209 ? -15.008 -11.345 39.802 1.00 62.47 209 GLY A O 1
ATOM 1626 N N . GLN A 1 210 ? -13.256 -11.084 38.445 1.00 58.03 210 GLN A N 1
ATOM 1627 C CA . GLN A 1 210 ? -12.543 -12.261 38.958 1.00 58.03 210 GLN A CA 1
ATOM 1628 C C . GLN A 1 210 ? -11.955 -12.066 40.367 1.00 58.03 210 GLN A C 1
ATOM 1630 O O . GLN A 1 210 ? -11.788 -13.043 41.092 1.00 58.03 210 GLN A O 1
ATOM 1635 N N . TYR A 1 211 ? -11.696 -10.825 40.794 1.00 55.25 211 TYR A N 1
ATOM 1636 C CA . TYR A 1 211 ? -11.090 -10.539 42.105 1.00 55.25 211 TYR A CA 1
ATOM 1637 C C . TYR A 1 211 ? -12.081 -10.130 43.211 1.00 55.25 211 TYR A C 1
ATOM 1639 O O . TYR A 1 211 ? -11.662 -10.011 44.359 1.00 55.25 211 TYR A O 1
ATOM 1647 N N . ASN A 1 212 ? -13.372 -9.924 42.912 1.00 52.91 212 ASN A N 1
ATOM 1648 C CA . ASN A 1 212 ? -14.363 -9.437 43.893 1.00 52.91 212 ASN A CA 1
ATOM 1649 C C . ASN A 1 212 ? -15.581 -10.351 44.123 1.00 52.91 212 ASN A C 1
ATOM 1651 O O . ASN A 1 212 ? -16.517 -9.955 44.820 1.00 52.91 212 ASN A O 1
ATOM 1655 N N . TRP A 1 213 ? -15.582 -11.586 43.618 1.00 46.62 213 TRP A N 1
ATOM 1656 C CA . TRP A 1 213 ? -16.547 -12.596 44.067 1.00 46.62 213 TRP A CA 1
ATOM 1657 C C . TRP A 1 213 ? -16.108 -13.185 45.417 1.00 46.62 21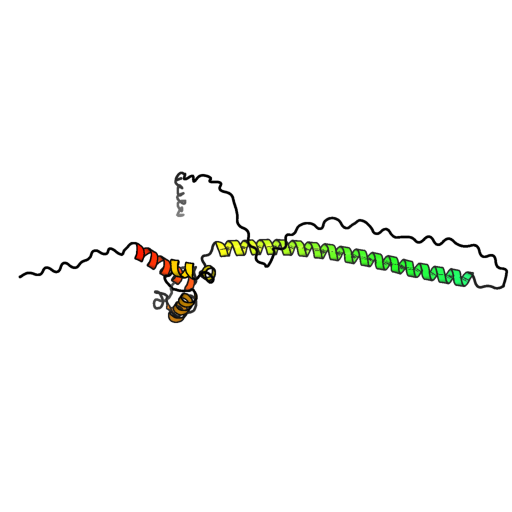3 TRP A C 1
ATOM 1659 O O . TRP A 1 213 ? -15.541 -14.269 45.486 1.00 46.62 213 TRP A O 1
ATOM 1669 N N . CYS A 1 214 ? -16.374 -12.464 46.510 1.00 45.69 214 CYS A N 1
ATOM 1670 C CA . CYS A 1 214 ? -16.415 -13.055 47.850 1.00 45.69 214 CYS A CA 1
ATOM 1671 C C . CYS A 1 214 ? -17.743 -13.825 48.003 1.00 45.69 214 CYS A C 1
ATOM 1673 O O . CYS A 1 214 ? -18.786 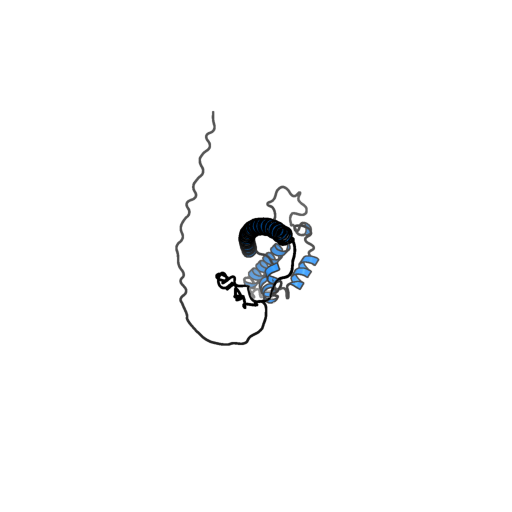-13.176 48.083 1.00 45.69 214 CYS A O 1
ATOM 1675 N N . PRO A 1 215 ? -17.762 -15.169 48.104 1.00 49.88 215 PRO A N 1
ATOM 1676 C CA . PRO A 1 215 ? -19.000 -15.945 48.224 1.00 49.88 215 PRO A CA 1
ATOM 1677 C C . PRO A 1 215 ? -19.577 -15.974 49.653 1.00 49.88 215 PRO A C 1
ATOM 1679 O O . PRO A 1 215 ? -20.435 -16.798 49.951 1.00 49.88 215 PRO A O 1
ATOM 1682 N N . HIS A 1 216 ? -19.134 -15.097 50.557 1.00 47.38 216 HIS A N 1
ATOM 1683 C CA . HIS A 1 216 ? -19.581 -15.078 51.951 1.00 47.38 216 HIS A CA 1
ATOM 1684 C C . HIS A 1 216 ? -20.194 -13.730 52.333 1.00 47.38 216 HIS A C 1
ATOM 1686 O O . HIS A 1 216 ? -19.631 -12.953 53.097 1.00 47.38 216 HIS A O 1
ATOM 1692 N N . GLN A 1 217 ? -21.398 -13.476 51.832 1.00 51.91 217 GLN A N 1
ATOM 1693 C CA . GLN A 1 217 ? -22.399 -12.731 52.596 1.00 51.91 217 GLN A CA 1
ATOM 1694 C C . GLN A 1 217 ? -23.673 -13.568 52.640 1.00 51.91 217 GLN A C 1
ATOM 1696 O O . GLN A 1 217 ? -24.713 -13.243 52.074 1.00 51.91 217 GLN A O 1
ATOM 1701 N N . GLU A 1 218 ? -23.548 -14.707 53.316 1.00 45.34 218 GLU A N 1
ATOM 1702 C CA . GLU A 1 218 ? -24.689 -15.436 53.839 1.00 45.34 218 GLU A CA 1
ATOM 1703 C C . GLU A 1 218 ? -25.334 -14.533 54.898 1.00 45.34 218 GLU A C 1
ATOM 1705 O O . GLU A 1 218 ? -24.778 -14.284 55.971 1.00 45.34 218 GLU A O 1
ATOM 1710 N N . LEU A 1 219 ? -26.466 -13.939 54.524 1.00 53.00 219 LEU A N 1
ATOM 1711 C CA . LEU A 1 219 ? -27.334 -13.150 55.386 1.00 53.00 219 LEU A CA 1
ATOM 1712 C C . LEU A 1 219 ? -27.806 -14.028 56.550 1.00 53.00 219 LEU A C 1
ATOM 1714 O O . LEU A 1 219 ? -28.860 -14.657 56.483 1.00 53.00 219 LEU A O 1
ATOM 1718 N N . GLN A 1 220 ? -27.042 -14.047 57.642 1.00 48.22 220 GLN A N 1
ATOM 1719 C CA . GLN A 1 220 ? -27.561 -14.457 58.940 1.00 48.22 220 GLN A CA 1
ATOM 1720 C C . GLN A 1 220 ? -28.560 -13.392 59.402 1.00 48.22 220 GLN A C 1
ATOM 1722 O O . GLN A 1 220 ? -28.215 -12.419 60.071 1.00 48.22 220 GLN A O 1
ATOM 1727 N N . LEU A 1 221 ? -29.817 -13.559 58.996 1.00 54.00 221 LEU A N 1
ATOM 1728 C CA . LEU A 1 221 ? -30.947 -12.897 59.631 1.00 54.00 221 LEU A CA 1
ATOM 1729 C C . LEU A 1 221 ? -31.132 -13.515 61.025 1.00 54.00 221 LEU A C 1
ATOM 1731 O O . LEU A 1 221 ? -31.305 -14.733 61.123 1.00 54.00 221 LEU A O 1
ATOM 1735 N N . PRO A 1 222 ? -31.120 -12.724 62.111 1.00 59.12 222 PRO A N 1
ATOM 1736 C CA . PRO A 1 222 ? -31.398 -13.257 63.431 1.00 59.12 222 PRO A CA 1
ATOM 1737 C C . PRO A 1 222 ? -32.897 -13.551 63.545 1.00 59.12 222 PRO A C 1
ATOM 1739 O O . PRO A 1 222 ? -33.709 -12.646 63.739 1.00 59.12 222 PRO A O 1
ATOM 1742 N N . PHE A 1 223 ? -33.264 -14.829 63.457 1.00 54.62 223 PHE A N 1
ATOM 1743 C CA . PHE A 1 223 ? -34.518 -15.310 64.027 1.00 54.62 223 PHE A CA 1
ATOM 1744 C C . PHE A 1 223 ? -34.437 -15.129 65.547 1.00 54.62 223 PHE A C 1
ATOM 1746 O O . PHE A 1 223 ? -33.691 -15.832 66.228 1.00 54.62 223 PHE A O 1
ATOM 1753 N N . LYS A 1 224 ? -35.179 -14.152 66.073 1.00 52.44 224 LYS A N 1
ATOM 1754 C CA . LYS A 1 224 ? -35.506 -14.085 67.500 1.00 52.44 224 LYS A CA 1
ATOM 1755 C C . LYS A 1 224 ? -36.830 -14.830 67.734 1.00 52.44 224 LYS A C 1
ATOM 1757 O O . LYS A 1 224 ? -37.763 -14.568 66.973 1.00 52.44 224 LYS A O 1
ATOM 1762 N N . PRO A 1 225 ? -36.900 -15.737 68.725 1.00 68.06 225 PRO A N 1
ATOM 1763 C CA . PRO A 1 225 ? -38.156 -16.311 69.202 1.00 68.06 225 PRO A CA 1
ATOM 1764 C C . PRO A 1 225 ? -38.997 -15.291 69.980 1.00 68.06 225 PRO A C 1
ATOM 1766 O O . PRO A 1 225 ? -38.412 -14.323 70.525 1.00 68.06 225 PRO A O 1
#

Organism: Rhipicephalus sanguineus (NCBI:txid34632)

Radius of gyration: 41.66 Å; chains: 1; bounding box: 76×81×142 Å

Foldseek 3Di:
DDDDDDDDDDDDDDDDDDDDDDDDDDDDDDDDDDDDDDDDPDPDDDDDDPDDPPPPDPDDDDDDDDDDDDDDDPPVVVVVVVVVVVVVVVVVVVVVVVVVVVVVVVVVVVVVVVVVVVVVVVVVVVVVVVVVVVDDDCVVCQPPLPVLCVQQVDRGVVVLVVVCVVQCLDDQRLSVDPCVPPPPPDDDRDPDGPSSVVSVVSNVVVVVVVVPPPVPPPPPDDDDD